Protein AF-A0A382T002-F1 (afdb_monomer_lite)

Organism: NCBI:txid408172

Structure (mmCIF, N/CA/C/O backbone):
data_AF-A0A382T002-F1
#
_entry.id   AF-A0A382T002-F1
#
loop_
_atom_site.group_PDB
_atom_site.id
_atom_site.type_symbol
_atom_site.label_atom_id
_atom_site.label_alt_id
_atom_site.label_comp_id
_atom_site.label_asym_id
_atom_site.label_entity_id
_atom_site.label_seq_id
_atom_site.pdbx_PDB_ins_code
_atom_site.Cartn_x
_atom_site.Cartn_y
_atom_site.Cartn_z
_atom_site.occupancy
_atom_site.B_iso_or_equiv
_atom_site.auth_seq_id
_atom_site.auth_comp_id
_atom_site.auth_asym_id
_atom_site.auth_atom_id
_atom_site.pdbx_PDB_model_num
ATOM 1 N N . ASP A 1 1 ? -5.737 -25.988 14.236 1.00 45.97 1 ASP A N 1
ATOM 2 C CA . ASP A 1 1 ? -5.878 -24.678 13.597 1.00 45.97 1 ASP A CA 1
ATOM 3 C C . ASP A 1 1 ? -6.831 -23.885 14.474 1.00 45.97 1 ASP A C 1
ATOM 5 O O . ASP A 1 1 ? -7.898 -24.426 14.746 1.00 45.97 1 ASP A O 1
ATOM 9 N N . PRO A 1 2 ? -6.420 -22.753 15.067 1.00 51.62 2 PRO A N 1
ATOM 10 C CA . PRO A 1 2 ? -7.298 -21.961 15.930 1.00 51.62 2 PRO A CA 1
ATOM 11 C C . PRO A 1 2 ? -8.392 -21.210 15.154 1.00 51.62 2 PRO A C 1
ATOM 13 O O . PRO A 1 2 ? -9.259 -20.595 15.768 1.00 51.62 2 PRO A O 1
ATOM 16 N N . TYR A 1 3 ? -8.363 -21.255 13.820 1.00 57.69 3 TYR A N 1
ATOM 17 C CA . TYR A 1 3 ? -9.357 -20.611 12.971 1.00 57.69 3 TYR A CA 1
ATOM 18 C C . TYR A 1 3 ? -10.465 -21.585 12.551 1.00 57.69 3 TYR A C 1
ATOM 20 O O . TYR A 1 3 ? -10.202 -22.782 12.380 1.00 57.69 3 TYR A O 1
ATOM 28 N N . PRO A 1 4 ? -11.711 -21.099 12.376 1.00 61.38 4 PRO A N 1
ATOM 29 C CA . PRO A 1 4 ? -12.766 -21.879 11.744 1.00 61.38 4 PRO A CA 1
ATOM 30 C C . PRO A 1 4 ? -12.312 -22.427 10.388 1.00 61.38 4 PRO A C 1
ATOM 32 O O . PRO A 1 4 ? -11.530 -21.799 9.675 1.00 61.38 4 PRO A O 1
ATOM 35 N N . GLU A 1 5 ? -12.827 -23.594 10.008 1.00 54.00 5 GLU A N 1
ATOM 36 C CA . GLU A 1 5 ? -12.528 -24.197 8.711 1.00 54.00 5 GLU A CA 1
ATOM 37 C C . GLU A 1 5 ? -12.870 -23.221 7.568 1.00 54.00 5 GLU A C 1
ATOM 39 O O . GLU A 1 5 ? -14.014 -22.791 7.425 1.00 54.00 5 GLU A O 1
ATOM 44 N N . GLY A 1 6 ? -11.862 -22.856 6.768 1.00 61.78 6 GLY A N 1
ATOM 45 C CA . GLY A 1 6 ? -11.992 -21.903 5.659 1.00 61.78 6 GLY A CA 1
ATOM 46 C C . GLY A 1 6 ? -11.630 -20.450 5.990 1.00 61.78 6 GLY A C 1
ATOM 47 O O . GLY A 1 6 ? -11.568 -19.640 5.067 1.00 61.78 6 GLY A O 1
ATOM 48 N N . ASP A 1 7 ? -11.351 -20.121 7.253 1.00 64.94 7 ASP A N 1
ATOM 49 C CA . ASP A 1 7 ? -10.850 -18.804 7.653 1.00 64.94 7 ASP A CA 1
ATOM 50 C C . ASP A 1 7 ? -9.313 -18.768 7.541 1.00 64.94 7 ASP A C 1
ATOM 52 O O . ASP A 1 7 ? -8.626 -19.764 7.779 1.00 64.94 7 ASP A O 1
ATOM 56 N N . MET A 1 8 ? -8.765 -17.636 7.099 1.00 76.19 8 MET A N 1
ATOM 57 C CA . MET A 1 8 ? -7.334 -17.490 6.806 1.00 76.19 8 MET A CA 1
ATOM 58 C C . MET A 1 8 ? -6.662 -16.538 7.788 1.00 76.19 8 MET A C 1
ATOM 60 O O . MET A 1 8 ? -7.255 -15.552 8.209 1.00 76.19 8 MET A O 1
ATOM 64 N N . PHE A 1 9 ? -5.391 -16.786 8.102 1.00 80.62 9 PHE A N 1
ATOM 65 C CA . PHE A 1 9 ? -4.594 -15.844 8.879 1.00 80.62 9 PHE A CA 1
ATOM 66 C C . PHE A 1 9 ? -3.811 -14.922 7.945 1.00 80.62 9 PHE A C 1
ATOM 68 O O . PHE A 1 9 ? -2.760 -15.302 7.424 1.00 80.62 9 PHE A O 1
ATOM 75 N N . GLY A 1 10 ? -4.334 -13.722 7.696 1.00 86.25 10 GLY A N 1
ATOM 76 C CA . GLY A 1 10 ? -3.577 -12.689 6.994 1.00 86.25 10 GLY A CA 1
ATOM 77 C C . GLY A 1 10 ? -2.624 -11.938 7.921 1.00 86.25 10 GLY A C 1
ATOM 78 O O . GLY A 1 10 ? -2.616 -12.141 9.139 1.00 86.25 10 GLY A O 1
ATOM 79 N N . ALA A 1 11 ? -1.804 -11.072 7.326 1.00 93.12 11 ALA A N 1
ATOM 80 C CA . ALA A 1 11 ? -0.875 -10.231 8.065 1.00 93.12 11 ALA A CA 1
ATOM 81 C C . ALA A 1 11 ? -1.621 -9.311 9.043 1.00 93.12 11 ALA A C 1
ATOM 83 O O . ALA A 1 11 ? -2.783 -8.962 8.832 1.00 93.12 11 ALA A O 1
ATOM 84 N N . ALA A 1 12 ? -0.964 -8.923 10.132 1.00 95.38 12 ALA A N 1
ATOM 85 C CA . ALA A 1 12 ? -1.607 -8.156 11.186 1.00 95.38 12 ALA A CA 1
ATOM 86 C C . ALA A 1 12 ? -0.672 -7.099 11.774 1.00 95.38 12 ALA A C 1
ATOM 88 O O . ALA A 1 12 ? 0.538 -7.307 11.861 1.00 95.38 12 ALA A O 1
ATOM 89 N N . SER A 1 13 ? -1.257 -5.985 12.214 1.00 96.81 13 SER A N 1
ATOM 90 C CA . SER A 1 13 ? -0.610 -5.031 13.117 1.00 96.81 13 SER A CA 1
ATOM 91 C C . SER A 1 13 ? -1.213 -5.195 14.506 1.00 96.81 13 SER A C 1
ATOM 93 O O . SER A 1 13 ? -2.435 -5.247 14.641 1.00 96.81 13 SER A O 1
ATOM 95 N N . ILE A 1 14 ? -0.366 -5.281 15.530 1.00 97.12 14 ILE A N 1
ATOM 96 C CA . ILE A 1 14 ? -0.775 -5.362 16.935 1.00 97.12 14 ILE A CA 1
ATOM 97 C C . ILE A 1 14 ? -0.199 -4.150 17.645 1.00 97.12 14 ILE A C 1
ATOM 99 O O . ILE A 1 14 ? 1.017 -3.968 17.665 1.00 97.12 14 ILE A O 1
ATOM 103 N N . GLN A 1 15 ? -1.064 -3.330 18.232 1.00 97.56 15 GLN A N 1
ATOM 104 C CA . GLN A 1 15 ? -0.666 -2.077 18.863 1.00 97.56 15 GLN A CA 1
ATOM 105 C C . GLN A 1 15 ? -1.369 -1.883 20.194 1.00 97.56 15 GLN A C 1
ATOM 107 O O . GLN A 1 15 ? -2.501 -2.322 20.384 1.00 97.56 15 GLN A O 1
ATOM 112 N N . TRP A 1 16 ? -0.702 -1.198 21.118 1.00 97.38 16 TRP A N 1
ATOM 113 C CA . TRP A 1 16 ? -1.335 -0.767 22.356 1.00 97.38 16 TRP A CA 1
ATOM 114 C C . TRP A 1 16 ? -2.268 0.416 22.083 1.00 97.38 16 TRP A C 1
ATOM 116 O O . TRP A 1 16 ? -1.815 1.469 21.635 1.00 97.38 16 TRP A O 1
ATOM 126 N N . ASN A 1 17 ? -3.555 0.260 22.384 1.00 96.88 17 ASN A N 1
ATOM 127 C CA . ASN A 1 17 ? -4.525 1.346 22.371 1.00 96.88 17 ASN A CA 1
ATOM 128 C C . ASN A 1 17 ? -4.612 1.953 23.778 1.00 96.88 17 ASN A C 1
ATOM 130 O O . ASN A 1 17 ? -4.945 1.266 24.746 1.00 96.88 17 ASN A O 1
ATOM 134 N N . LYS A 1 18 ? -4.283 3.244 23.889 1.00 93.94 18 LYS A N 1
ATOM 135 C CA . LYS A 1 18 ? -4.208 3.945 25.180 1.00 93.94 18 LYS A CA 1
ATOM 136 C C . LYS A 1 18 ? -5.577 4.152 25.824 1.00 93.94 18 LYS A C 1
ATOM 138 O O . LYS A 1 18 ? -5.656 4.080 27.043 1.00 93.94 18 LYS A O 1
ATOM 143 N N . ASP A 1 19 ? -6.619 4.380 25.030 1.00 91.88 19 ASP A N 1
ATOM 144 C CA . ASP A 1 19 ? -7.959 4.693 25.538 1.00 91.88 19 ASP A CA 1
ATOM 145 C C . ASP A 1 19 ? -8.674 3.442 26.060 1.00 91.88 19 ASP A C 1
ATOM 147 O O . ASP A 1 19 ? -9.410 3.507 27.042 1.00 91.88 19 ASP A O 1
ATOM 151 N N . LEU A 1 20 ? -8.429 2.292 25.426 1.00 91.62 20 LEU A N 1
ATOM 152 C CA . LEU A 1 20 ? -8.974 1.002 25.852 1.00 91.62 20 LEU A CA 1
ATOM 153 C C . LEU A 1 20 ? -8.096 0.281 26.883 1.00 91.62 20 LEU A C 1
ATOM 155 O O . LEU A 1 20 ? -8.569 -0.660 27.512 1.00 91.62 20 LEU A O 1
ATOM 159 N N . GLU A 1 21 ? -6.833 0.692 27.039 1.00 95.50 21 GLU A N 1
ATOM 160 C CA . GLU A 1 21 ? -5.808 -0.011 27.825 1.00 95.50 21 GLU A CA 1
ATOM 161 C C . GLU A 1 21 ? -5.657 -1.488 27.415 1.00 95.50 21 GLU A C 1
ATOM 163 O O . GLU A 1 21 ? -5.586 -2.400 28.245 1.00 95.50 21 GLU A O 1
ATOM 168 N N . LYS A 1 22 ? -5.632 -1.732 26.100 1.00 95.44 22 LYS A N 1
ATOM 169 C CA . LYS A 1 22 ? -5.569 -3.076 25.508 1.00 95.44 22 LYS A CA 1
ATOM 170 C C . LYS A 1 22 ? -4.663 -3.118 24.292 1.00 95.44 22 LYS A C 1
ATOM 172 O O . LYS A 1 22 ? -4.493 -2.127 23.584 1.00 95.44 22 LYS A O 1
ATOM 177 N N . TYR A 1 23 ? -4.140 -4.307 24.002 1.00 97.69 23 TYR A N 1
ATOM 178 C CA . TYR A 1 23 ? -3.595 -4.594 22.681 1.00 97.69 23 TYR A CA 1
ATOM 179 C C . TYR A 1 23 ? -4.739 -4.816 21.696 1.00 97.69 23 TYR A C 1
ATOM 181 O O . TYR A 1 23 ? -5.596 -5.674 21.909 1.00 97.69 23 TYR A O 1
ATOM 189 N N . ILE A 1 24 ? -4.727 -4.044 20.616 1.00 98.19 24 ILE A N 1
ATOM 190 C CA . ILE A 1 24 ? -5.657 -4.160 19.502 1.00 98.19 24 ILE A CA 1
ATOM 191 C C . ILE A 1 24 ? -4.892 -4.706 18.304 1.00 98.19 24 ILE A C 1
ATOM 193 O O . ILE A 1 24 ? -3.887 -4.131 17.877 1.00 98.19 24 ILE A O 1
ATOM 197 N N . MET A 1 25 ? -5.376 -5.822 17.769 1.00 97.88 25 MET A N 1
ATOM 198 C CA . MET A 1 25 ? -4.895 -6.395 16.523 1.00 97.88 25 MET A CA 1
ATOM 199 C C . MET A 1 25 ? -5.825 -5.991 15.388 1.00 97.88 25 MET A C 1
ATOM 201 O O . MET A 1 25 ? -7.024 -6.253 15.453 1.00 97.88 25 MET A O 1
ATOM 205 N N . VAL A 1 26 ? -5.270 -5.429 14.320 1.00 98.19 26 VAL A N 1
ATOM 206 C CA . VAL A 1 26 ? -5.958 -5.351 13.032 1.00 98.19 26 VAL A CA 1
ATOM 207 C C . VAL A 1 26 ? -5.348 -6.385 12.109 1.00 98.19 26 VAL A C 1
ATOM 209 O O . VAL A 1 26 ? -4.163 -6.312 11.784 1.00 98.19 26 VAL A O 1
ATOM 212 N N . GLN A 1 27 ? -6.168 -7.336 11.683 1.00 96.75 27 GLN A N 1
ATOM 213 C CA . GLN A 1 27 ? -5.777 -8.406 10.786 1.00 96.75 27 GLN A CA 1
ATOM 214 C C . GLN A 1 27 ? -6.334 -8.172 9.386 1.00 96.75 27 GLN A C 1
ATOM 216 O O . GLN A 1 27 ? -7.541 -8.015 9.211 1.00 96.75 27 GLN A O 1
ATOM 221 N N . ALA A 1 28 ? -5.453 -8.203 8.394 1.00 97.00 28 ALA A N 1
ATOM 222 C CA . ALA A 1 28 ? -5.795 -8.126 6.986 1.00 97.00 28 ALA A CA 1
ATOM 223 C C . ALA A 1 28 ? -6.386 -9.439 6.463 1.00 97.00 28 ALA A C 1
ATOM 225 O O . ALA A 1 28 ? -5.977 -10.529 6.852 1.00 97.00 28 ALA A O 1
ATOM 226 N N . PHE A 1 29 ? -7.305 -9.318 5.513 1.00 95.44 29 PHE A N 1
ATOM 227 C CA . PHE A 1 29 ? -7.853 -10.409 4.723 1.00 95.44 29 PHE A CA 1
ATOM 228 C C . PHE A 1 29 ? -7.817 -10.002 3.249 1.00 95.44 29 PHE A C 1
ATOM 230 O O . PHE A 1 29 ? -8.620 -9.182 2.794 1.00 95.44 29 PHE A O 1
ATOM 237 N N . GLU A 1 30 ? -6.856 -10.565 2.516 1.00 92.38 30 GLU A N 1
ATOM 238 C CA . GLU A 1 30 ? -6.650 -10.334 1.083 1.00 92.38 30 GLU A CA 1
ATOM 239 C C . GLU A 1 30 ? -7.281 -11.464 0.258 1.00 92.38 30 GLU A C 1
ATOM 241 O O . GLU A 1 30 ? -7.424 -12.604 0.709 1.00 92.38 30 GLU A O 1
ATOM 246 N N . ILE A 1 31 ? -7.577 -11.190 -1.009 1.00 91.88 31 ILE A N 1
ATOM 247 C CA . ILE A 1 31 ? -7.749 -12.244 -2.003 1.00 91.88 31 ILE A CA 1
ATOM 248 C C . ILE A 1 31 ? -6.549 -13.203 -2.062 1.00 91.88 31 ILE A C 1
ATOM 250 O O . ILE A 1 31 ? -5.383 -12.822 -1.943 1.00 91.88 31 ILE A O 1
ATOM 254 N N . ARG A 1 32 ? -6.830 -14.478 -2.347 1.00 85.44 32 ARG A N 1
ATOM 255 C CA . ARG A 1 32 ? -5.787 -15.490 -2.514 1.00 85.44 32 ARG A CA 1
ATOM 256 C C . ARG A 1 32 ? -5.048 -15.308 -3.841 1.00 85.44 32 ARG A C 1
ATOM 258 O O . ARG A 1 32 ? -5.568 -15.660 -4.896 1.00 85.44 32 ARG A O 1
ATOM 265 N N . ARG A 1 33 ? -3.803 -14.841 -3.768 1.00 71.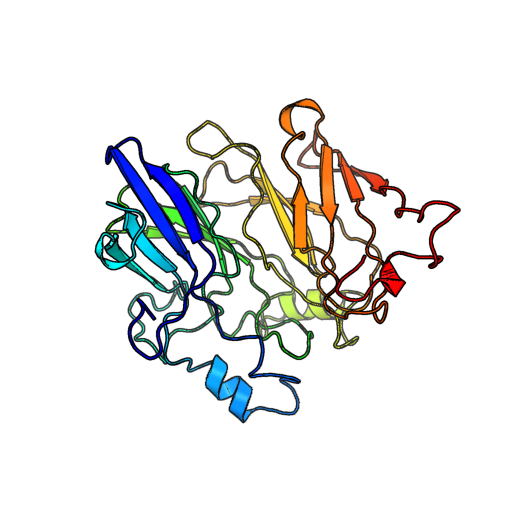75 33 ARG A N 1
ATOM 266 C CA . ARG A 1 33 ? -2.883 -14.767 -4.918 1.00 71.75 33 ARG A CA 1
ATOM 267 C C . ARG A 1 33 ? -2.114 -16.069 -5.138 1.00 71.75 33 ARG A C 1
ATOM 269 O O . ARG A 1 33 ? -2.081 -16.609 -6.240 1.00 71.75 33 ARG A O 1
ATOM 276 N N . PHE A 1 34 ? -1.521 -16.608 -4.073 1.00 77.12 34 PHE A N 1
ATOM 277 C CA . PHE A 1 34 ? -0.588 -17.732 -4.165 1.00 77.12 34 PHE A CA 1
ATOM 278 C C . PHE A 1 34 ? -1.274 -19.103 -4.130 1.00 77.12 34 PHE A C 1
ATOM 280 O O . PHE A 1 34 ? -2.240 -19.345 -3.397 1.00 77.12 34 PHE A O 1
ATOM 287 N N . GLY A 1 35 ? -0.746 -20.026 -4.938 1.00 81.94 35 GLY A N 1
ATOM 288 C CA . GLY A 1 35 ? -1.186 -21.422 -5.000 1.00 81.94 35 GLY A CA 1
ATOM 289 C C . GLY A 1 35 ? -2.570 -21.645 -5.617 1.00 81.94 35 GLY A C 1
ATOM 290 O O . GLY A 1 35 ? -3.018 -22.786 -5.671 1.00 81.94 35 GLY A O 1
ATOM 291 N N . LEU A 1 36 ? -3.247 -20.584 -6.068 1.00 89.00 36 LEU A N 1
ATOM 292 C CA . LEU A 1 36 ? -4.499 -20.676 -6.816 1.00 89.00 36 LEU A CA 1
ATOM 293 C C . LEU A 1 36 ? -4.253 -20.316 -8.281 1.00 89.00 36 LEU A C 1
ATOM 295 O O . LEU A 1 36 ? -4.341 -21.188 -9.144 1.00 89.00 36 LEU A O 1
ATOM 299 N N . LEU A 1 37 ? -3.904 -19.058 -8.544 1.00 91.25 37 LEU A N 1
ATOM 300 C CA . LEU A 1 37 ? -3.791 -18.486 -9.880 1.00 91.25 37 LEU A CA 1
ATOM 301 C C . LEU A 1 37 ? -2.331 -18.434 -10.355 1.00 91.25 37 LEU A C 1
ATOM 303 O O . LEU A 1 37 ? -1.458 -17.970 -9.624 1.00 91.25 37 LEU A O 1
ATOM 307 N N . SER A 1 38 ? -2.079 -18.876 -11.586 1.00 91.50 38 SER A N 1
ATOM 308 C CA . SER A 1 38 ? -0.777 -18.766 -12.252 1.00 91.50 38 SER A CA 1
ATOM 309 C C . SER A 1 38 ? -0.815 -17.731 -13.375 1.00 91.50 38 SER A C 1
ATOM 311 O O . SER A 1 38 ? 0.095 -16.914 -13.477 1.00 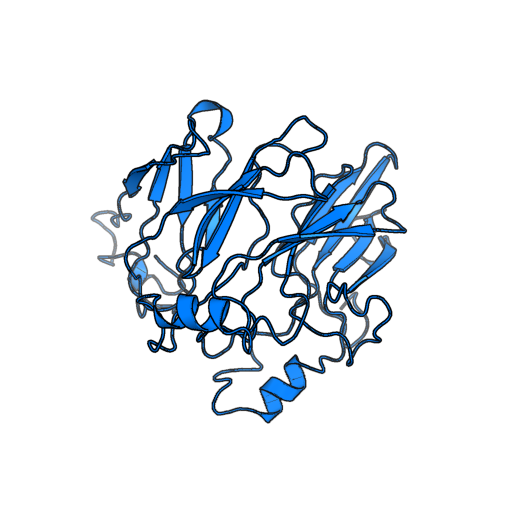91.50 38 SER A O 1
ATOM 313 N N . ASP A 1 39 ? -1.876 -17.724 -14.186 1.00 93.62 39 ASP A N 1
ATOM 314 C CA . ASP A 1 39 ? -2.074 -16.753 -15.263 1.00 93.62 39 ASP A CA 1
ATOM 315 C C . ASP A 1 39 ? -3.563 -16.413 -15.452 1.00 93.62 39 ASP A C 1
ATOM 317 O O . ASP A 1 39 ? -4.334 -17.170 -16.048 1.00 93.62 39 ASP A O 1
ATOM 321 N N . LYS A 1 40 ? -3.963 -15.208 -15.024 1.00 94.31 40 LYS A N 1
ATOM 322 C CA . LYS A 1 40 ? -5.333 -14.672 -15.151 1.00 94.31 40 LYS A CA 1
ATOM 323 C C . LYS A 1 40 ? -5.889 -14.641 -16.567 1.00 94.31 40 LYS A C 1
ATOM 325 O O . LYS A 1 40 ? -7.101 -14.557 -16.738 1.00 94.31 40 LYS A O 1
ATOM 330 N N . ARG A 1 41 ? -5.029 -14.690 -17.583 1.00 94.50 41 ARG A N 1
ATOM 331 C CA . ARG A 1 41 ? -5.425 -14.640 -18.996 1.00 94.50 41 ARG A CA 1
ATOM 332 C C . ARG A 1 41 ? -5.796 -16.020 -19.531 1.00 94.50 41 ARG A C 1
ATOM 334 O O . ARG A 1 41 ? -6.493 -16.098 -20.534 1.00 94.50 41 ARG A O 1
ATOM 341 N N . GLN A 1 42 ? -5.321 -17.084 -18.884 1.00 96.81 42 GLN A N 1
ATOM 342 C CA . GLN A 1 42 ? -5.560 -18.475 -19.283 1.00 96.81 42 GLN A CA 1
ATOM 343 C C . GLN A 1 42 ? -6.497 -19.212 -18.319 1.00 96.81 42 GLN A C 1
ATOM 345 O O . GLN A 1 42 ? -6.988 -20.289 -18.644 1.00 96.81 42 GLN A O 1
ATOM 350 N N . GLU A 1 43 ? -6.763 -18.643 -17.141 1.00 96.81 43 GLU A N 1
ATOM 351 C CA . GLU A 1 43 ? -7.468 -19.327 -16.053 1.00 96.81 43 GLU A CA 1
ATOM 352 C C . GLU A 1 43 ? -8.706 -18.541 -15.563 1.00 96.81 43 GLU A C 1
ATOM 354 O O . GLU A 1 43 ? -8.777 -18.173 -14.385 1.00 96.81 43 GLU A O 1
ATOM 359 N N . PRO A 1 44 ? -9.706 -18.267 -16.430 1.00 96.50 44 PRO A N 1
ATOM 360 C CA . PRO A 1 44 ? -10.867 -17.439 -16.083 1.00 96.50 44 PRO A CA 1
ATOM 361 C C . PRO A 1 44 ? -11.694 -18.007 -14.921 1.00 96.50 44 PRO A C 1
ATOM 363 O O . PRO A 1 44 ? -12.197 -17.239 -14.103 1.00 96.50 44 PRO A O 1
ATOM 366 N N . ASP A 1 45 ? -11.774 -19.333 -14.784 1.00 97.00 45 ASP A N 1
ATOM 367 C CA . ASP A 1 45 ? -12.469 -19.973 -13.662 1.00 97.00 45 ASP A CA 1
ATOM 368 C C . ASP A 1 45 ? -11.805 -19.620 -12.324 1.00 97.00 45 ASP A C 1
ATOM 370 O O . ASP A 1 45 ? -12.480 -19.284 -11.351 1.00 97.00 45 ASP A O 1
ATOM 374 N N . LYS A 1 46 ? -10.467 -19.597 -12.284 1.00 95.75 46 LYS A N 1
ATOM 375 C CA . LYS A 1 46 ? -9.700 -19.225 -11.087 1.00 95.75 46 LYS A CA 1
ATOM 376 C C . LYS A 1 46 ? -9.800 -17.734 -10.780 1.00 95.75 46 LYS A C 1
ATOM 378 O O . LYS A 1 46 ? -9.878 -17.355 -9.613 1.00 95.75 46 LYS A O 1
ATOM 383 N N . VAL A 1 47 ? -9.859 -16.889 -11.811 1.00 96.12 47 VAL A N 1
ATOM 384 C CA . VAL A 1 47 ? -10.197 -15.465 -11.653 1.00 96.12 47 VAL A CA 1
ATOM 385 C C . VAL A 1 47 ? -11.586 -15.322 -11.024 1.00 96.12 47 VAL A C 1
ATOM 387 O O . VAL A 1 47 ? -11.758 -14.539 -10.091 1.00 96.12 47 VAL A O 1
ATOM 390 N N . GLY A 1 48 ? -12.562 -16.113 -11.478 1.00 95.75 48 GLY A N 1
ATOM 391 C CA . GLY A 1 48 ? -13.900 -16.185 -10.894 1.00 95.75 48 GLY A CA 1
ATOM 392 C C . GLY A 1 48 ? -13.887 -16.604 -9.423 1.00 95.75 48 GLY A C 1
ATOM 393 O O . GLY A 1 48 ? -14.559 -15.971 -8.611 1.00 95.75 48 GLY A O 1
ATOM 394 N N . MET A 1 49 ? -13.080 -17.604 -9.055 1.00 94.56 49 MET A N 1
ATOM 395 C CA . MET A 1 49 ? -12.909 -18.029 -7.658 1.00 94.56 49 MET A CA 1
ATOM 396 C C . MET A 1 49 ? -12.332 -16.916 -6.777 1.00 94.56 49 MET A C 1
ATOM 398 O O . MET A 1 49 ? -12.793 -16.723 -5.659 1.00 94.56 49 MET A O 1
ATOM 402 N N . ILE A 1 50 ? -11.355 -16.153 -7.276 1.00 94.75 50 ILE A N 1
ATOM 403 C CA . ILE A 1 50 ? -10.780 -15.017 -6.540 1.00 94.75 50 ILE A CA 1
ATOM 404 C C . ILE A 1 50 ? -11.802 -13.883 -6.385 1.00 94.75 50 ILE A C 1
ATOM 406 O O . ILE A 1 50 ? -11.940 -13.288 -5.313 1.00 94.75 50 ILE A O 1
ATOM 410 N N . ARG A 1 51 ? -12.535 -13.571 -7.456 1.00 95.50 51 ARG A N 1
ATOM 411 C CA . ARG A 1 51 ? -13.560 -12.522 -7.438 1.00 95.50 51 ARG A CA 1
ATOM 412 C C . ARG A 1 51 ? -14.730 -12.870 -6.526 1.00 95.50 51 ARG A C 1
ATOM 414 O O . ARG A 1 51 ? -15.248 -11.963 -5.893 1.00 95.50 51 ARG A O 1
ATOM 421 N N . ASN A 1 52 ? -15.072 -14.144 -6.373 1.00 95.06 52 ASN A N 1
ATOM 422 C CA . ASN A 1 52 ? -16.151 -14.608 -5.495 1.00 95.06 52 ASN A CA 1
ATOM 423 C C . ASN A 1 52 ? -15.603 -15.385 -4.287 1.00 95.06 52 ASN A C 1
ATOM 425 O O . ASN A 1 52 ? -16.163 -16.411 -3.902 1.00 95.06 52 ASN A O 1
ATOM 429 N N . ALA A 1 53 ? -14.471 -14.935 -3.735 1.00 92.19 53 ALA A N 1
ATOM 430 C CA . ALA A 1 53 ? -13.818 -15.600 -2.615 1.00 92.19 53 ALA A CA 1
ATOM 431 C C . ALA A 1 53 ? -14.792 -15.813 -1.445 1.00 92.19 53 ALA A C 1
ATOM 433 O O . ALA A 1 53 ? -15.558 -14.920 -1.084 1.00 92.19 53 ALA A O 1
ATOM 434 N N . ASN A 1 54 ? -14.749 -17.004 -0.852 1.00 91.94 54 ASN A N 1
ATOM 435 C CA . ASN A 1 54 ? -15.631 -17.428 0.235 1.00 91.94 54 ASN A CA 1
ATOM 436 C C . ASN A 1 54 ? -15.126 -16.998 1.624 1.00 91.94 54 ASN A C 1
ATOM 438 O O . ASN A 1 54 ? -15.493 -17.606 2.626 1.00 91.94 54 ASN A O 1
ATOM 442 N N . HIS A 1 55 ? -14.299 -15.957 1.676 1.00 92.44 55 HIS A N 1
ATOM 443 C CA . HIS A 1 55 ? -13.785 -15.334 2.890 1.00 92.44 55 HIS A CA 1
ATOM 444 C C . HIS A 1 55 ? -13.858 -13.807 2.770 1.00 92.44 55 HIS A C 1
ATOM 446 O O . HIS A 1 55 ? -14.117 -13.264 1.692 1.00 92.44 55 HIS A O 1
ATOM 452 N N . LEU A 1 56 ? -13.647 -13.117 3.890 1.00 95.25 56 LEU A N 1
ATOM 453 C CA . LEU A 1 56 ? -13.646 -11.657 3.957 1.00 95.25 56 LEU A CA 1
ATOM 454 C C . LEU A 1 56 ? -12.612 -11.044 3.000 1.00 95.25 56 LEU A C 1
ATOM 456 O O . LEU A 1 56 ? -11.469 -11.480 2.942 1.00 95.25 56 LEU A O 1
ATOM 460 N N . LYS A 1 57 ? -12.978 -9.964 2.316 1.00 96.56 57 LYS A N 1
ATOM 461 C CA . LYS A 1 57 ? -12.052 -9.059 1.628 1.00 96.56 57 LYS A CA 1
ATOM 462 C C . LYS A 1 57 ? -12.013 -7.739 2.378 1.00 96.56 57 LYS A C 1
ATOM 464 O O . LYS A 1 57 ? -12.806 -6.835 2.112 1.00 96.56 57 LYS A O 1
ATOM 469 N N . GLY A 1 58 ? -11.101 -7.632 3.334 1.00 97.38 58 GLY A N 1
ATOM 470 C CA . GLY A 1 58 ? -11.003 -6.461 4.193 1.00 97.38 58 GLY A CA 1
ATOM 471 C C . GLY A 1 58 ? -10.160 -6.720 5.427 1.00 97.38 58 GLY A C 1
ATOM 472 O O . GLY A 1 58 ? -9.024 -7.164 5.289 1.00 97.38 58 GLY A O 1
ATOM 473 N N . PHE A 1 59 ? -10.682 -6.420 6.613 1.00 98.06 59 PHE A N 1
ATOM 474 C CA . PHE A 1 59 ? -9.969 -6.634 7.868 1.00 98.06 59 PHE A CA 1
ATOM 475 C C . PHE A 1 59 ? -10.901 -6.985 9.029 1.00 98.06 59 PHE A C 1
ATOM 477 O O . PHE A 1 59 ? -12.078 -6.613 9.053 1.00 98.06 59 PHE A O 1
ATOM 484 N N . LYS A 1 60 ? -10.336 -7.675 10.020 1.00 97.62 60 LYS A N 1
ATOM 485 C CA . LYS A 1 60 ? -10.954 -7.907 11.328 1.00 97.62 60 LYS A CA 1
ATOM 486 C C . LYS A 1 60 ? -10.160 -7.173 12.404 1.00 97.62 60 LYS A C 1
ATOM 488 O O . LYS A 1 60 ? -8.938 -7.057 12.308 1.00 97.62 60 LYS A O 1
ATOM 493 N N . VAL A 1 61 ? -10.856 -6.684 13.422 1.00 98.31 61 VAL A N 1
ATOM 494 C CA . VAL A 1 61 ? -10.269 -6.005 14.581 1.00 98.31 61 VAL A CA 1
ATOM 495 C C . VAL A 1 61 ? -10.510 -6.859 15.812 1.00 98.31 61 VAL A C 1
ATOM 497 O O . VAL A 1 61 ? -11.646 -7.254 16.069 1.00 98.31 61 VAL A O 1
ATOM 500 N N . TYR A 1 62 ? -9.459 -7.123 16.577 1.00 97.56 62 TYR A N 1
ATOM 501 C CA . TYR A 1 62 ? -9.519 -7.938 17.781 1.00 97.56 62 TYR A CA 1
ATOM 502 C C . TYR A 1 62 ? -8.942 -7.197 18.979 1.00 97.56 62 TYR A C 1
ATOM 504 O O . TYR A 1 62 ? -7.883 -6.580 18.886 1.00 97.56 62 TYR A O 1
ATOM 512 N N . GLU A 1 63 ? -9.593 -7.337 20.126 1.00 97.12 63 GLU A N 1
ATOM 513 C CA . GLU A 1 63 ? -8.972 -7.117 21.427 1.00 97.12 63 GLU A CA 1
ATOM 514 C C . GLU A 1 63 ? -8.189 -8.376 21.811 1.00 97.12 63 GLU A C 1
ATOM 516 O O . GLU A 1 63 ? -8.750 -9.474 21.852 1.00 97.12 63 GLU A O 1
ATOM 521 N N . MET A 1 64 ? -6.899 -8.235 22.109 1.00 95.44 64 MET A N 1
ATOM 522 C CA . MET A 1 64 ? -6.052 -9.350 22.531 1.00 95.44 64 MET A CA 1
ATOM 523 C C . MET A 1 64 ? -5.925 -9.380 24.057 1.00 95.44 64 MET A C 1
ATOM 525 O O . MET A 1 64 ? -5.165 -8.600 24.633 1.00 95.44 64 MET A O 1
ATOM 529 N N . ASN A 1 65 ? -6.624 -10.308 24.721 1.00 93.81 65 ASN A N 1
ATOM 530 C CA . ASN A 1 65 ? -6.492 -10.521 26.172 1.00 93.81 65 ASN A CA 1
ATOM 531 C C . ASN A 1 65 ? -5.412 -11.543 26.554 1.00 93.81 65 ASN A C 1
ATOM 533 O O . ASN A 1 65 ? -5.163 -11.770 27.738 1.00 93.81 65 ASN A O 1
ATOM 537 N N . GLY A 1 66 ? -4.748 -12.135 25.566 1.00 91.50 66 GLY A N 1
ATOM 538 C CA . GLY A 1 66 ? -3.718 -13.142 25.760 1.00 91.50 66 GLY A CA 1
ATOM 539 C C . GLY A 1 66 ? -3.023 -13.509 24.449 1.00 91.50 66 GLY A C 1
ATOM 540 O O . GLY A 1 66 ? -3.386 -13.009 23.379 1.00 91.50 66 GLY A O 1
ATOM 541 N N . PRO A 1 67 ? -1.982 -14.352 24.513 1.00 88.56 67 PRO A N 1
ATOM 542 C CA . PRO A 1 67 ? -1.200 -14.730 23.342 1.00 88.56 67 PRO A CA 1
ATOM 543 C C . PRO A 1 67 ? -1.908 -15.763 22.455 1.00 88.56 67 PRO A C 1
ATOM 545 O O . PRO A 1 67 ? -1.453 -15.994 21.335 1.00 88.56 67 PRO A O 1
ATOM 548 N N . LEU A 1 68 ? -2.976 -16.408 22.942 1.00 89.75 68 LEU A N 1
ATOM 549 C CA . LEU A 1 68 ? -3.680 -17.459 22.216 1.00 89.75 68 LEU A CA 1
ATOM 550 C C . LEU A 1 68 ? -4.958 -16.915 21.567 1.00 89.75 68 LEU A C 1
ATOM 552 O O . LEU A 1 68 ? -5.635 -16.098 22.183 1.00 89.75 68 LEU A O 1
ATOM 556 N N . PRO A 1 69 ? -5.336 -17.404 20.372 1.00 87.56 69 PRO A N 1
ATOM 557 C CA . PRO A 1 69 ? -6.564 -16.980 19.698 1.00 87.56 69 PRO A CA 1
ATOM 558 C C . PRO A 1 69 ? -7.846 -17.116 20.523 1.00 87.56 69 PRO A C 1
ATOM 560 O O . PRO A 1 69 ? -8.737 -16.285 20.387 1.00 87.56 69 PRO A O 1
ATOM 563 N N . ASP A 1 70 ? -7.917 -18.108 21.414 1.00 90.56 70 ASP A N 1
ATOM 564 C CA . ASP A 1 70 ? -9.060 -18.306 22.317 1.00 90.56 70 ASP A CA 1
ATOM 565 C C . ASP A 1 70 ? -9.223 -17.161 23.339 1.00 90.56 70 ASP A C 1
ATOM 567 O O . ASP A 1 70 ? -10.299 -16.991 23.911 1.00 90.56 70 ASP A O 1
ATOM 571 N N . ASP A 1 71 ? -8.175 -16.358 23.555 1.00 93.69 71 ASP A N 1
ATOM 572 C CA . ASP A 1 71 ? -8.197 -15.177 24.421 1.00 93.69 71 ASP A CA 1
ATOM 573 C C . ASP A 1 71 ? -8.608 -13.899 23.663 1.00 93.69 71 ASP A C 1
ATOM 575 O O . ASP A 1 71 ? -8.675 -12.814 24.248 1.00 93.69 71 ASP A O 1
ATOM 579 N N . TRP A 1 72 ? -8.812 -13.965 22.345 1.00 94.75 72 TRP A N 1
ATOM 580 C CA . TRP A 1 72 ? -9.081 -12.783 21.529 1.00 94.75 72 TRP A CA 1
ATOM 581 C C . TRP A 1 72 ? -10.580 -12.544 21.390 1.00 94.75 72 TRP A C 1
ATOM 583 O O . TRP A 1 72 ? -11.365 -13.464 21.169 1.00 94.75 72 TRP A O 1
ATOM 593 N N . VAL A 1 73 ? -10.983 -11.278 21.465 1.00 96.12 73 VAL A N 1
ATOM 594 C CA . VAL A 1 73 ? -12.373 -10.866 21.257 1.00 96.12 73 VAL A CA 1
ATOM 595 C C . VAL A 1 73 ? -12.461 -10.139 19.926 1.00 96.12 73 VAL A C 1
ATOM 597 O O . VAL A 1 73 ? -11.825 -9.104 19.744 1.00 96.12 73 VAL A O 1
ATOM 600 N N . LEU A 1 74 ? -13.247 -10.673 18.989 1.00 96.56 74 LEU A N 1
ATOM 601 C CA . LEU A 1 74 ? -13.559 -9.981 17.740 1.00 96.56 74 LEU A CA 1
ATOM 602 C C . LEU A 1 74 ? -14.403 -8.738 18.052 1.00 96.56 74 LEU A C 1
ATOM 604 O O . LEU A 1 74 ? -15.507 -8.855 18.580 1.00 96.56 74 LEU A O 1
ATOM 608 N N . LEU A 1 75 ? -13.881 -7.564 17.708 1.00 97.75 75 LEU A N 1
ATOM 609 C CA . LEU A 1 75 ? -14.547 -6.276 17.893 1.00 97.75 75 LEU A CA 1
ATOM 610 C C . LEU A 1 75 ? -15.295 -5.841 16.633 1.00 97.75 75 LEU A C 1
ATOM 612 O O . LEU A 1 75 ? -16.428 -5.379 16.722 1.00 97.75 75 LEU A O 1
ATOM 616 N N . ALA A 1 76 ? -14.669 -5.993 15.462 1.00 97.94 76 ALA A N 1
ATOM 617 C CA . ALA A 1 76 ? -15.242 -5.557 14.194 1.00 97.94 76 ALA A CA 1
ATOM 618 C C . ALA A 1 76 ? -14.779 -6.413 13.013 1.00 97.94 76 ALA A C 1
ATOM 620 O O . ALA A 1 76 ? -13.658 -6.919 12.986 1.00 97.94 76 ALA A O 1
ATOM 621 N N . GLU A 1 77 ? -15.633 -6.488 11.997 1.00 97.12 77 GLU A N 1
ATOM 622 C CA . GLU A 1 77 ? -15.331 -7.017 10.669 1.00 97.12 77 GLU A CA 1
ATOM 623 C C . GLU A 1 77 ? -15.743 -5.968 9.628 1.00 97.12 77 GLU A C 1
ATOM 625 O O . GLU A 1 77 ? -16.856 -5.436 9.688 1.00 97.12 77 GLU A O 1
ATOM 630 N N . ARG A 1 78 ? -14.843 -5.617 8.705 1.00 98.06 78 ARG A N 1
ATOM 631 C CA . ARG A 1 78 ? -15.103 -4.619 7.657 1.00 98.06 78 ARG A CA 1
ATOM 632 C C . ARG A 1 78 ? -14.547 -5.087 6.323 1.00 98.06 78 ARG A C 1
ATOM 634 O O . ARG A 1 78 ? -13.418 -5.569 6.255 1.00 98.06 78 ARG A O 1
ATOM 641 N N . THR A 1 79 ? -15.324 -4.902 5.259 1.00 98.31 79 THR A N 1
ATOM 642 C CA . THR A 1 79 ? -14.823 -5.028 3.887 1.00 98.31 79 THR A CA 1
ATOM 643 C C . THR A 1 79 ? -14.161 -3.727 3.428 1.00 98.31 79 THR A C 1
ATOM 645 O O . THR A 1 79 ? -14.546 -2.644 3.863 1.00 98.31 79 THR A O 1
ATOM 648 N N . THR A 1 80 ? -13.166 -3.826 2.542 1.00 98.50 80 THR A N 1
ATOM 649 C CA . THR A 1 80 ? -12.599 -2.660 1.836 1.00 98.50 80 THR A CA 1
ATOM 650 C C . THR A 1 80 ? -13.419 -2.255 0.607 1.00 98.50 80 THR A C 1
ATOM 652 O O . THR A 1 80 ? -13.084 -1.269 -0.045 1.00 98.50 80 THR A O 1
ATOM 655 N N . ASP A 1 81 ? -14.476 -2.996 0.267 1.00 98.12 81 ASP A N 1
ATOM 656 C CA . ASP A 1 81 ? -15.491 -2.586 -0.709 1.00 98.12 81 ASP A CA 1
ATOM 657 C C . ASP A 1 81 ? -16.365 -1.480 -0.098 1.00 98.12 81 ASP A C 1
ATOM 659 O O . ASP A 1 81 ? -17.477 -1.714 0.373 1.00 98.12 81 ASP A O 1
ATOM 663 N N . TYR A 1 82 ? -15.818 -0.264 -0.023 1.00 97.19 82 TYR A N 1
ATOM 664 C CA . TYR A 1 82 ? -16.483 0.858 0.647 1.00 97.19 82 TYR A CA 1
ATOM 665 C C . TYR A 1 82 ? -17.761 1.308 -0.076 1.00 97.19 82 TYR A C 1
ATOM 667 O O . TYR A 1 82 ? -18.589 1.995 0.520 1.00 97.19 82 TYR A O 1
ATOM 675 N N . GLU A 1 83 ? -17.921 0.949 -1.353 1.00 97.25 83 GLU A N 1
ATOM 676 C CA . GLU A 1 83 ? -19.118 1.246 -2.145 1.00 97.25 83 GLU A CA 1
ATOM 677 C C . GLU A 1 83 ? -20.272 0.298 -1.788 1.00 97.25 83 GLU A C 1
ATOM 679 O O . GLU A 1 83 ? -21.440 0.680 -1.886 1.00 97.25 83 GLU A O 1
ATOM 684 N N . HIS A 1 84 ? -19.949 -0.904 -1.299 1.00 97.69 84 HIS A N 1
ATOM 685 C CA . HIS A 1 84 ? -20.906 -1.914 -0.851 1.00 97.69 84 HIS A CA 1
ATOM 686 C C . HIS A 1 84 ? -20.521 -2.446 0.544 1.00 97.69 84 HIS A C 1
ATOM 688 O O . HIS A 1 84 ? -20.219 -3.632 0.698 1.00 97.69 84 HIS A O 1
ATOM 694 N N . PRO A 1 85 ? -20.557 -1.604 1.596 1.00 96.81 85 PRO A N 1
ATOM 695 C CA . PRO A 1 85 ? -20.026 -1.954 2.918 1.00 96.81 85 PRO A CA 1
ATOM 696 C C . PRO A 1 85 ? -20.762 -3.124 3.593 1.00 96.81 85 PRO A C 1
ATOM 698 O O . PRO A 1 85 ? -20.193 -3.787 4.458 1.00 96.81 85 PRO A O 1
ATOM 701 N N . ASP A 1 86 ? -22.002 -3.396 3.174 1.00 96.81 86 ASP A N 1
ATOM 702 C CA . ASP A 1 86 ? -22.841 -4.493 3.669 1.00 96.81 86 ASP A CA 1
ATOM 703 C C . ASP A 1 86 ? -22.809 -5.736 2.757 1.00 96.81 86 ASP A C 1
ATOM 705 O O . ASP A 1 86 ? -23.594 -6.671 2.944 1.00 96.81 86 ASP A O 1
ATOM 709 N N . ALA A 1 87 ? -21.940 -5.762 1.736 1.00 97.06 87 ALA A N 1
ATOM 710 C CA . ALA A 1 87 ? -21.841 -6.896 0.825 1.00 97.06 87 ALA A CA 1
ATOM 711 C C . ALA A 1 87 ? -21.433 -8.169 1.591 1.00 97.06 87 ALA A C 1
ATOM 713 O O . ALA A 1 87 ? -20.395 -8.190 2.269 1.00 97.06 87 ALA A O 1
ATOM 714 N N . PRO A 1 88 ? -22.207 -9.263 1.473 1.00 96.38 88 PRO A N 1
ATOM 715 C CA . PRO A 1 88 ? -21.856 -10.508 2.133 1.00 96.38 88 PRO A CA 1
ATOM 716 C C . PRO A 1 88 ? -20.590 -11.110 1.511 1.00 96.38 88 PRO A C 1
ATOM 718 O O . PRO A 1 88 ? -20.260 -10.871 0.343 1.00 96.38 88 PRO A O 1
ATOM 721 N N . ILE A 1 89 ? -19.902 -11.951 2.284 1.00 95.38 89 ILE A N 1
ATOM 722 C CA . ILE A 1 89 ? -18.793 -12.775 1.791 1.00 95.38 89 ILE A CA 1
ATOM 723 C C . ILE A 1 89 ? -19.219 -13.515 0.510 1.00 95.38 89 ILE A C 1
ATOM 725 O O . ILE A 1 89 ? -20.340 -14.015 0.402 1.00 95.38 89 ILE A O 1
ATOM 729 N N . GLY A 1 90 ? -18.329 -13.549 -0.483 1.00 94.44 90 GLY A N 1
ATOM 730 C CA . GLY A 1 90 ? -18.614 -14.052 -1.830 1.00 94.44 90 GLY A CA 1
ATOM 731 C C . GLY A 1 90 ? -19.181 -13.012 -2.803 1.00 94.44 90 GLY A C 1
ATOM 732 O O . GLY A 1 90 ? -19.134 -13.254 -4.005 1.00 94.44 90 GLY A O 1
ATOM 733 N N . GLN A 1 91 ? -19.669 -11.859 -2.323 1.00 96.88 91 GLN A N 1
ATOM 734 C CA . GLN A 1 91 ? -20.178 -10.758 -3.163 1.00 96.88 91 GLN A CA 1
ATOM 735 C C . GLN A 1 91 ? -19.340 -9.473 -3.067 1.00 96.88 91 GLN A C 1
ATOM 737 O O . GLN A 1 91 ? -19.440 -8.618 -3.947 1.00 96.88 91 GLN A O 1
ATOM 742 N N . GLN A 1 92 ? -18.493 -9.359 -2.039 1.00 97.38 92 GLN A N 1
ATOM 743 C CA . GLN A 1 92 ? -17.550 -8.250 -1.851 1.00 97.38 92 GLN A CA 1
ATOM 744 C C . GLN A 1 92 ? -16.633 -8.084 -3.068 1.00 97.38 92 GLN A C 1
ATOM 746 O O . GLN A 1 92 ? -16.076 -9.064 -3.579 1.00 97.38 92 GLN A O 1
ATOM 751 N N . GLN A 1 93 ? -16.435 -6.851 -3.519 1.00 97.50 93 GLN A N 1
ATOM 752 C CA . GLN A 1 93 ? -15.525 -6.513 -4.609 1.00 97.50 93 GLN A CA 1
ATOM 753 C C . GLN A 1 93 ? -14.090 -6.268 -4.113 1.00 97.50 93 GLN A C 1
ATOM 755 O O . GLN A 1 93 ? -13.769 -6.402 -2.931 1.00 97.50 93 GLN A O 1
ATOM 760 N N . GLY A 1 94 ? -13.195 -5.966 -5.056 1.00 97.19 94 GLY A N 1
ATOM 761 C CA . GLY A 1 94 ? -11.854 -5.492 -4.737 1.00 97.19 94 GLY A CA 1
ATOM 762 C C . GLY A 1 94 ? -10.907 -6.560 -4.190 1.00 97.19 94 GLY A C 1
ATOM 763 O O . GLY A 1 94 ? -11.124 -7.771 -4.340 1.00 97.19 94 GLY A O 1
ATOM 764 N N . SER A 1 95 ? -9.809 -6.091 -3.596 1.00 97.19 95 SER A N 1
ATOM 765 C CA . SER A 1 95 ? -8.689 -6.938 -3.165 1.00 97.19 95 SER A CA 1
ATOM 766 C C . SER A 1 95 ? -8.778 -7.428 -1.725 1.00 97.19 95 SER A C 1
ATOM 768 O O . SER A 1 95 ? -8.085 -8.384 -1.382 1.00 97.19 95 SER A O 1
ATOM 770 N N . GLY A 1 96 ? -9.572 -6.770 -0.880 1.00 97.31 96 GLY A N 1
ATOM 771 C CA . GLY A 1 96 ? -9.348 -6.811 0.563 1.00 97.31 96 GLY A CA 1
ATOM 772 C C . GLY A 1 96 ? -8.100 -6.023 0.968 1.00 97.31 96 GLY A C 1
ATOM 773 O O . GLY A 1 96 ? -7.476 -5.369 0.122 1.00 97.31 96 GLY A O 1
ATOM 774 N N . VAL A 1 97 ? -7.728 -6.087 2.249 1.00 97.75 97 VAL A N 1
ATOM 775 C CA . VAL A 1 97 ? -6.499 -5.437 2.723 1.00 97.75 97 VAL A CA 1
ATOM 776 C C . VAL A 1 97 ? -5.295 -6.243 2.269 1.00 97.75 97 VAL A C 1
ATOM 778 O O . VAL A 1 97 ? -5.194 -7.435 2.554 1.00 97.75 97 VAL A O 1
ATOM 781 N N . ARG A 1 98 ? -4.383 -5.577 1.565 1.00 94.44 98 ARG A N 1
ATOM 782 C CA . ARG A 1 98 ? -3.124 -6.166 1.123 1.00 94.44 98 ARG A CA 1
ATOM 783 C C . ARG A 1 98 ? -2.067 -6.014 2.206 1.00 94.44 98 ARG A C 1
ATOM 785 O O . ARG A 1 98 ? -1.890 -4.924 2.750 1.00 94.44 98 ARG A O 1
ATOM 792 N N . ASP A 1 99 ? -1.363 -7.115 2.458 1.00 93.00 99 ASP A N 1
ATOM 793 C CA . ASP A 1 99 ? -0.236 -7.184 3.392 1.00 93.00 99 ASP A CA 1
ATOM 794 C C . ASP A 1 99 ? -0.587 -6.572 4.773 1.00 93.00 99 ASP A C 1
ATOM 796 O O . ASP A 1 99 ? -1.670 -6.838 5.301 1.00 93.00 99 ASP A O 1
ATOM 800 N N . ILE A 1 100 ? 0.310 -5.804 5.397 1.00 95.25 100 ILE A N 1
ATOM 801 C CA . ILE A 1 100 ? 0.145 -5.299 6.769 1.00 95.25 100 ILE A CA 1
ATOM 802 C C . ILE A 1 100 ? -0.650 -3.970 6.815 1.00 95.25 100 ILE A C 1
ATOM 804 O O . ILE A 1 100 ? -0.245 -2.991 6.176 1.00 95.25 100 ILE A O 1
ATOM 808 N N . PRO A 1 101 ? -1.717 -3.867 7.639 1.00 97.62 101 PRO A N 1
ATOM 809 C CA . PRO A 1 101 ? -2.360 -2.592 7.963 1.00 97.62 101 PRO A CA 1
ATOM 810 C C . PRO A 1 101 ? -1.407 -1.636 8.697 1.00 97.62 101 PRO A C 1
ATOM 812 O O . PRO A 1 101 ? -0.808 -2.002 9.709 1.00 97.62 101 PRO A O 1
ATOM 815 N N . ALA A 1 102 ? -1.324 -0.379 8.260 1.00 97.94 102 ALA A N 1
ATOM 816 C CA . ALA A 1 102 ? -0.596 0.669 8.975 1.00 97.94 102 ALA A CA 1
ATOM 817 C C . ALA A 1 102 ? -1.497 1.272 10.063 1.00 97.94 102 ALA A C 1
ATOM 819 O O . ALA A 1 102 ? -2.127 2.313 9.876 1.00 97.94 102 ALA A O 1
ATOM 820 N N . TYR A 1 103 ? -1.580 0.563 11.187 1.00 98.12 103 TYR A N 1
ATOM 821 C CA . TYR A 1 103 ? -2.232 0.996 12.421 1.00 98.12 103 TYR A CA 1
ATOM 822 C C . TYR A 1 103 ? -1.190 1.090 13.533 1.00 98.12 103 TYR A C 1
ATOM 824 O O . TYR A 1 103 ? -0.385 0.166 13.673 1.00 98.12 103 TYR A O 1
ATOM 832 N N . TYR A 1 104 ? -1.239 2.169 14.321 1.00 96.88 104 TYR A N 1
ATOM 833 C CA . TYR A 1 104 ? -0.286 2.479 15.400 1.00 96.88 104 TYR A CA 1
ATOM 834 C C . TYR A 1 104 ? -0.960 2.634 16.777 1.00 96.88 104 TYR A C 1
ATOM 836 O O . TYR A 1 104 ? -0.390 3.220 17.692 1.00 96.88 104 TYR A O 1
ATOM 844 N N . GLY A 1 105 ? -2.180 2.106 16.943 1.00 96.56 105 GLY A N 1
ATOM 845 C CA . GLY A 1 105 ? -2.907 2.130 18.222 1.00 96.56 105 GLY A CA 1
ATOM 846 C C . GLY A 1 105 ? -3.748 3.389 18.461 1.00 96.56 105 GLY A C 1
ATOM 847 O O . GLY A 1 105 ? -4.449 3.458 19.468 1.00 96.56 105 GLY A O 1
ATOM 848 N N . GLY A 1 106 ? -3.684 4.368 17.554 1.00 95.56 106 GLY A N 1
ATOM 849 C CA . GLY A 1 106 ? -4.388 5.644 17.661 1.00 95.56 106 GLY A CA 1
ATOM 850 C C . GLY A 1 106 ? -5.692 5.723 16.865 1.00 95.56 106 GLY A C 1
ATOM 851 O O . GLY A 1 106 ? -6.422 4.744 16.716 1.00 95.56 106 GLY A O 1
ATOM 852 N N . GLN A 1 107 ? -5.996 6.929 16.381 1.00 96.75 107 GLN A N 1
ATOM 853 C CA . GLN A 1 107 ? -7.261 7.251 15.718 1.00 96.75 107 GLN A CA 1
ATOM 854 C C . GLN A 1 107 ? -7.306 6.806 14.257 1.00 96.75 107 GLN A C 1
ATOM 856 O O . GLN A 1 107 ? -8.393 6.548 13.752 1.00 96.75 107 GLN A O 1
ATOM 861 N N . TYR A 1 108 ? -6.177 6.737 13.559 1.00 98.44 108 TYR A N 1
ATOM 862 C CA . TYR A 1 108 ? -6.182 6.480 12.123 1.00 98.44 108 TYR A CA 1
ATOM 863 C C . TYR A 1 108 ? -5.492 5.170 11.771 1.00 98.44 108 TYR A C 1
ATOM 865 O O . TYR A 1 108 ? -4.520 4.746 12.395 1.00 98.44 108 TYR A O 1
ATOM 873 N N . MET A 1 109 ? -6.012 4.536 10.728 1.00 98.62 109 MET A N 1
ATOM 874 C CA . MET A 1 109 ? -5.391 3.400 10.071 1.00 98.62 109 MET A CA 1
ATOM 875 C C . MET A 1 109 ? -5.373 3.636 8.569 1.00 98.62 109 MET A C 1
ATOM 877 O O . MET A 1 109 ? -6.355 4.108 7.997 1.00 98.62 109 MET A O 1
ATOM 881 N N . PHE A 1 110 ? -4.282 3.222 7.933 1.00 98.81 110 PHE A N 1
ATOM 882 C CA . PHE A 1 110 ? -4.174 3.181 6.482 1.00 98.81 110 PHE A CA 1
ATOM 883 C C . PHE A 1 110 ? -3.971 1.744 6.015 1.00 98.81 110 PHE A C 1
ATOM 885 O O . PHE A 1 110 ? -3.223 0.977 6.630 1.00 98.81 110 PHE A O 1
ATOM 892 N N . VAL A 1 111 ? -4.596 1.375 4.903 1.00 98.75 111 VAL A N 1
ATOM 893 C CA . VAL A 1 111 ? -4.458 0.046 4.290 1.00 98.75 111 VAL A CA 1
ATOM 894 C C . VAL A 1 111 ? -4.264 0.173 2.787 1.00 98.75 111 VAL A C 1
ATOM 896 O O . VAL A 1 111 ? -4.847 1.060 2.168 1.00 98.75 111 VAL A O 1
ATOM 899 N N . ALA A 1 112 ? -3.486 -0.726 2.184 1.00 98.38 112 ALA A N 1
ATOM 900 C CA . ALA A 1 112 ? -3.487 -0.887 0.734 1.00 98.38 112 ALA A CA 1
ATOM 901 C C . ALA A 1 112 ? -4.694 -1.733 0.321 1.00 98.38 112 ALA A C 1
ATOM 903 O O . ALA A 1 112 ? -4.865 -2.850 0.812 1.00 98.38 112 ALA A O 1
ATOM 904 N N . ALA A 1 113 ? -5.536 -1.203 -0.564 1.00 98.38 113 ALA A N 1
ATOM 905 C CA . ALA A 1 113 ? -6.711 -1.906 -1.063 1.00 98.38 113 ALA A CA 1
ATOM 906 C C . ALA A 1 113 ? -7.186 -1.342 -2.409 1.00 98.38 113 ALA A C 1
ATOM 908 O O . ALA A 1 113 ? -7.174 -0.132 -2.654 1.00 98.38 113 ALA A O 1
ATOM 909 N N . ALA A 1 114 ? -7.634 -2.241 -3.279 1.00 98.25 114 ALA A N 1
ATOM 910 C CA . ALA A 1 114 ? -8.514 -1.918 -4.389 1.00 98.25 114 ALA A CA 1
ATOM 911 C C . ALA A 1 114 ? -9.964 -2.054 -3.901 1.00 98.25 114 ALA A C 1
ATOM 913 O O . ALA A 1 114 ? -10.307 -3.122 -3.383 1.00 98.25 114 ALA A O 1
ATOM 914 N N . PRO A 1 115 ? -10.816 -1.028 -4.063 1.00 97.00 115 PRO A N 1
ATOM 915 C CA . PRO A 1 115 ? -12.189 -1.068 -3.566 1.00 97.00 115 PRO A CA 1
ATOM 916 C C . PRO A 1 115 ? -13.118 -1.889 -4.466 1.00 97.00 115 PRO A C 1
ATOM 918 O O . PRO A 1 115 ? -14.071 -2.484 -3.981 1.00 97.00 115 PRO A O 1
ATOM 921 N N . SER A 1 116 ? -12.827 -1.977 -5.769 1.00 97.62 116 SER A N 1
ATOM 922 C CA . SER A 1 116 ? -13.694 -2.654 -6.735 1.00 97.62 116 SER A CA 1
ATOM 923 C C . SER A 1 116 ? -12.915 -3.426 -7.803 1.00 97.62 116 SER A C 1
ATOM 925 O O . SER A 1 116 ? -11.689 -3.336 -7.899 1.00 97.62 116 SER A O 1
ATOM 927 N N . ALA A 1 117 ? -13.630 -4.199 -8.629 1.00 95.50 117 ALA A N 1
ATOM 928 C CA . ALA A 1 117 ? -13.030 -4.935 -9.741 1.00 95.50 117 ALA A CA 1
ATOM 929 C C . ALA A 1 117 ? -12.527 -4.049 -10.894 1.00 95.50 117 ALA A C 1
ATOM 931 O O . ALA A 1 117 ? -11.781 -4.532 -11.748 1.00 95.50 117 ALA A O 1
ATOM 932 N N . GLU A 1 118 ? -12.909 -2.772 -10.918 1.00 97.44 118 GLU A N 1
ATOM 933 C CA . GLU A 1 118 ? -12.477 -1.817 -11.941 1.00 97.44 118 GLU A CA 1
ATOM 934 C C . GLU A 1 118 ? -10.989 -1.482 -11.796 1.00 97.44 118 GLU A C 1
ATOM 936 O O . GLU A 1 118 ? -10.308 -1.265 -12.792 1.00 97.44 118 GLU A O 1
ATOM 941 N N . TYR A 1 119 ? -10.445 -1.545 -10.580 1.00 98.00 119 TYR A N 1
ATOM 942 C CA . TYR A 1 119 ? -9.035 -1.301 -10.267 1.00 98.00 119 TYR A CA 1
ATOM 943 C C . TYR A 1 119 ? -8.152 -2.468 -10.707 1.00 98.00 119 TYR A C 1
ATOM 945 O O . TYR A 1 119 ? -7.604 -3.193 -9.884 1.00 98.00 119 TYR A O 1
ATOM 953 N N . SER A 1 120 ? -8.059 -2.703 -12.013 1.00 96.56 120 SER A N 1
ATOM 954 C CA . SER A 1 120 ? -7.493 -3.918 -12.610 1.00 96.56 120 SER A CA 1
ATOM 955 C C . SER A 1 120 ? -6.465 -3.655 -13.713 1.00 96.56 120 SER A C 1
ATOM 957 O O . SER A 1 120 ? -6.015 -4.602 -14.364 1.00 96.56 120 SER A O 1
ATOM 959 N N . LEU A 1 121 ? -6.031 -2.398 -13.889 1.00 97.25 121 LEU A N 1
ATOM 960 C CA . LEU A 1 121 ? -4.908 -2.038 -14.763 1.00 97.25 121 LEU A CA 1
ATOM 961 C C . LEU A 1 121 ? -3.567 -2.425 -14.114 1.00 97.25 121 LEU A C 1
ATOM 963 O O . LEU A 1 121 ? -2.797 -1.605 -13.626 1.00 97.25 121 LEU A O 1
ATOM 967 N N . THR A 1 122 ? -3.317 -3.728 -14.079 1.00 95.00 122 THR A N 1
ATOM 968 C CA . THR A 1 122 ? -2.060 -4.379 -13.693 1.00 95.00 122 THR A CA 1
ATOM 969 C C . THR A 1 122 ? -1.892 -5.593 -14.599 1.00 95.00 122 THR A C 1
ATOM 971 O O . THR A 1 122 ? -2.881 -6.247 -14.940 1.00 95.00 122 THR A O 1
ATOM 974 N N . GLU A 1 123 ? -0.679 -5.929 -15.033 1.00 92.81 123 GLU A N 1
ATOM 975 C CA . GLU A 1 123 ? -0.485 -7.030 -15.992 1.00 92.81 123 GLU A CA 1
ATOM 976 C C . GLU A 1 123 ? 0.137 -8.284 -15.392 1.00 92.81 123 GLU A C 1
ATOM 978 O O . GLU A 1 123 ? 0.153 -9.326 -16.066 1.00 92.81 123 GLU A O 1
ATOM 983 N N . TYR A 1 124 ? 0.598 -8.199 -14.139 1.00 93.31 124 TYR A N 1
ATOM 984 C CA . TYR A 1 124 ? 1.225 -9.311 -13.440 1.00 93.31 124 TYR A CA 1
ATOM 985 C C . TYR A 1 124 ? 0.317 -10.559 -13.489 1.00 93.31 124 TYR A C 1
ATOM 987 O O . TYR A 1 124 ? -0.889 -10.442 -13.233 1.00 93.31 124 TYR A O 1
ATOM 995 N N . PRO A 1 125 ? 0.832 -11.749 -13.868 1.00 92.50 125 PRO A N 1
ATOM 996 C CA . PRO A 1 125 ? -0.014 -12.888 -14.242 1.00 92.50 125 PRO A CA 1
ATOM 997 C C . PRO A 1 125 ? -0.983 -13.360 -13.154 1.00 92.50 125 PRO A C 1
ATOM 999 O O . PRO A 1 125 ? -2.119 -13.715 -13.468 1.00 92.50 125 PRO A O 1
ATOM 1002 N N . ASN A 1 126 ? -0.559 -13.345 -11.891 1.00 91.38 126 ASN A N 1
ATOM 1003 C CA . ASN A 1 126 ? -1.354 -13.821 -10.758 1.00 91.38 126 ASN A CA 1
ATOM 1004 C C . ASN A 1 126 ? -1.898 -12.695 -9.861 1.00 91.38 126 ASN A C 1
ATOM 1006 O O . ASN A 1 126 ? -2.394 -12.978 -8.771 1.00 91.38 126 ASN A O 1
ATOM 1010 N N . ASP A 1 127 ? -1.831 -11.440 -10.314 1.00 92.69 127 ASP A N 1
ATOM 1011 C CA . ASP A 1 127 ? -2.400 -10.300 -9.600 1.00 92.69 127 ASP A CA 1
ATOM 1012 C C . ASP A 1 127 ? -3.593 -9.727 -10.362 1.00 92.69 127 ASP A C 1
ATOM 1014 O O . ASP A 1 127 ? -3.527 -9.503 -11.573 1.00 92.69 127 ASP A O 1
ATOM 1018 N N . LEU A 1 128 ? -4.705 -9.499 -9.668 1.00 95.75 128 LEU A N 1
ATOM 1019 C CA . LEU A 1 128 ? -5.928 -8.996 -10.294 1.00 95.75 128 LEU A CA 1
ATOM 1020 C C . LEU A 1 128 ? -6.103 -7.491 -10.151 1.00 95.75 128 LEU A C 1
ATOM 1022 O O . LEU A 1 128 ? -6.827 -6.918 -10.965 1.00 95.75 128 LEU A O 1
ATOM 1026 N N . TYR A 1 129 ? -5.478 -6.875 -9.145 1.00 96.81 129 TYR A N 1
ATOM 1027 C CA . TYR A 1 129 ? -5.864 -5.540 -8.714 1.00 96.81 129 TYR A CA 1
ATOM 1028 C C . TYR A 1 129 ? -4.695 -4.567 -8.607 1.00 96.81 129 TYR A C 1
ATOM 1030 O O . TYR A 1 129 ? -3.705 -4.841 -7.935 1.00 96.81 129 TYR A O 1
ATOM 1038 N N . SER A 1 130 ? -4.874 -3.386 -9.196 1.00 97.44 130 SER A N 1
ATOM 1039 C CA . SER A 1 130 ? -4.021 -2.221 -8.979 1.00 97.44 130 SER A CA 1
ATOM 1040 C C . SER A 1 130 ? -4.573 -1.425 -7.799 1.00 97.44 130 SER A C 1
ATOM 1042 O O . SER A 1 130 ? -5.450 -0.581 -7.960 1.00 97.44 130 SER A O 1
ATOM 1044 N N . ALA A 1 131 ? -4.120 -1.759 -6.590 1.00 97.69 131 ALA A N 1
ATOM 1045 C CA . ALA A 1 131 ? -4.630 -1.165 -5.356 1.00 97.69 131 ALA A CA 1
ATOM 1046 C C . ALA A 1 131 ? -4.111 0.259 -5.118 1.00 97.69 131 ALA A C 1
ATOM 1048 O O . ALA A 1 131 ? -2.973 0.589 -5.458 1.00 97.69 131 ALA A O 1
ATOM 1049 N N . GLY A 1 132 ? -4.952 1.087 -4.507 1.00 98.12 132 GLY A N 1
ATOM 1050 C CA . GLY A 1 132 ? -4.565 2.357 -3.900 1.00 98.12 132 GLY A CA 1
ATOM 1051 C C . GLY A 1 132 ? -4.482 2.217 -2.381 1.00 98.12 132 GLY A C 1
ATOM 1052 O O . GLY A 1 132 ? -4.166 1.141 -1.867 1.00 98.12 132 GLY A O 1
ATOM 1053 N N . TYR A 1 133 ? -4.821 3.285 -1.665 1.00 98.69 133 TYR A N 1
ATOM 1054 C CA . TYR A 1 133 ? -4.829 3.310 -0.203 1.00 98.69 133 TYR A CA 1
ATOM 1055 C C . TYR A 1 133 ? -6.180 3.755 0.338 1.00 98.69 133 TYR A C 1
ATOM 1057 O O . TYR A 1 133 ? -6.783 4.685 -0.188 1.00 98.69 133 TYR A O 1
ATOM 1065 N N . GLN A 1 134 ? -6.627 3.135 1.424 1.00 98.81 134 GLN A N 1
ATOM 1066 C CA . GLN A 1 134 ? -7.780 3.596 2.190 1.00 98.81 134 GLN A CA 1
ATOM 1067 C C . GLN A 1 134 ? -7.345 4.137 3.539 1.00 98.81 134 GLN A C 1
ATOM 1069 O O . GLN A 1 134 ? -6.484 3.542 4.189 1.00 98.81 134 GLN A O 1
ATOM 1074 N N . ALA A 1 135 ? -7.992 5.213 3.977 1.00 98.88 135 ALA A N 1
ATOM 1075 C CA . ALA A 1 135 ? -7.932 5.685 5.351 1.00 98.88 135 ALA A CA 1
ATOM 1076 C C . ALA A 1 135 ? -9.192 5.274 6.114 1.00 98.88 135 ALA A C 1
ATOM 1078 O O . ALA A 1 135 ? -10.309 5.339 5.594 1.00 98.88 135 ALA A O 1
ATOM 1079 N N . TRP A 1 136 ? -9.000 4.900 7.373 1.00 98.88 136 TRP A N 1
ATOM 1080 C CA . TRP A 1 136 ? -10.048 4.484 8.292 1.00 98.88 136 TRP A CA 1
ATOM 1081 C C . TRP A 1 136 ? -9.895 5.210 9.627 1.00 98.88 136 TRP A C 1
ATOM 1083 O O . TRP A 1 136 ? -8.785 5.384 10.130 1.00 98.88 136 TRP A O 1
ATOM 1093 N N . ASN A 1 137 ? -11.020 5.620 10.208 1.00 98.56 137 ASN A N 1
ATOM 1094 C CA . ASN A 1 137 ? -11.106 6.091 11.581 1.00 98.56 137 ASN A CA 1
ATOM 1095 C C . ASN A 1 137 ? -11.320 4.889 12.506 1.00 98.56 137 ASN A C 1
ATOM 1097 O O . ASN A 1 137 ? -12.284 4.139 12.354 1.00 98.56 137 ASN A O 1
ATOM 1101 N N . MET A 1 138 ? -10.408 4.754 13.457 1.00 98.25 138 MET A N 1
ATOM 1102 C CA . MET A 1 138 ? -10.278 3.706 14.462 1.00 98.25 138 MET A CA 1
ATOM 1103 C C . MET A 1 138 ? -10.489 4.239 15.889 1.00 98.25 138 MET A C 1
ATOM 1105 O O . MET A 1 138 ? -10.151 3.541 16.840 1.00 98.25 138 MET A O 1
ATOM 1109 N N . SER A 1 139 ? -11.034 5.454 16.065 1.00 96.88 139 SER A N 1
ATOM 1110 C CA . SER A 1 139 ? -11.378 6.004 17.391 1.00 96.88 139 SER A CA 1
ATOM 1111 C C . SER A 1 139 ? -12.246 5.051 18.215 1.00 96.88 139 SER A C 1
ATOM 1113 O O . SER A 1 139 ? -12.108 5.009 19.431 1.00 96.88 139 SER A O 1
ATOM 1115 N N . ASP A 1 140 ? -13.118 4.288 17.553 1.00 97.19 140 ASP A N 1
ATOM 1116 C CA . ASP A 1 140 ? -13.798 3.132 18.130 1.00 97.19 140 ASP A CA 1
ATOM 1117 C C . ASP A 1 140 ? -13.395 1.872 17.343 1.00 97.19 140 ASP A C 1
ATOM 1119 O O . ASP A 1 140 ? -13.890 1.655 16.232 1.00 97.19 140 ASP A O 1
ATOM 1123 N N . PRO A 1 141 ? -12.502 1.025 17.886 1.00 97.25 141 PRO A N 1
ATOM 1124 C CA . PRO A 1 141 ? -12.088 -0.218 17.234 1.00 97.25 141 PRO A CA 1
ATOM 1125 C C . PRO A 1 141 ? -13.218 -1.239 17.021 1.00 97.25 141 PRO A C 1
ATOM 1127 O O . PRO A 1 141 ? -13.054 -2.149 16.208 1.00 97.25 141 PRO A O 1
ATOM 1130 N N . SER A 1 142 ? -14.357 -1.104 17.713 1.00 97.44 142 SER A N 1
ATOM 1131 C CA . SER A 1 142 ? -15.557 -1.924 17.481 1.00 97.44 142 SER A CA 1
ATOM 1132 C C . SER A 1 142 ? -16.439 -1.400 16.343 1.00 97.44 142 SER A C 1
ATOM 1134 O O . SER A 1 142 ? -17.269 -2.133 15.800 1.00 97.44 142 SER A O 1
ATOM 1136 N N . ASP A 1 143 ? -16.212 -0.158 15.908 1.00 97.94 143 ASP A N 1
ATOM 1137 C CA . ASP A 1 143 ? -16.923 0.442 14.787 1.00 97.94 143 ASP A CA 1
ATOM 1138 C C . ASP A 1 143 ? -16.026 1.282 13.850 1.00 97.94 143 ASP A C 1
ATOM 1140 O O . ASP A 1 143 ? -16.254 2.486 13.678 1.00 97.94 143 ASP A O 1
ATOM 1144 N N . PRO A 1 144 ? -15.030 0.663 13.179 1.00 98.50 144 PRO A N 1
ATOM 1145 C CA . PRO A 1 144 ? -14.175 1.366 12.229 1.00 98.50 144 PRO A CA 1
ATOM 1146 C C . PRO A 1 144 ? -14.977 2.024 11.104 1.00 98.50 144 PRO A C 1
ATOM 1148 O O . PRO A 1 144 ? -15.865 1.395 10.510 1.00 98.50 144 PRO A O 1
ATOM 1151 N N . LYS A 1 145 ? -14.628 3.273 10.773 1.00 98.69 145 LYS A N 1
ATOM 1152 C CA . LYS A 1 145 ? -15.293 4.064 9.725 1.00 98.69 145 LYS A CA 1
ATOM 1153 C C . LYS A 1 145 ? -14.362 4.347 8.560 1.00 98.69 145 LYS A C 1
ATOM 1155 O O . LYS A 1 145 ? -13.278 4.886 8.756 1.00 98.69 145 LYS A O 1
ATOM 1160 N N . PHE A 1 146 ? -14.812 4.039 7.350 1.00 98.81 146 PHE A N 1
ATOM 1161 C CA . PHE A 1 146 ? -14.127 4.452 6.131 1.00 98.81 146 PHE A CA 1
ATOM 1162 C C . PHE A 1 146 ? -14.074 5.984 6.049 1.00 98.81 146 PHE A C 1
ATOM 1164 O O . PHE A 1 146 ? -15.065 6.653 6.351 1.00 98.81 146 PHE A O 1
ATOM 1171 N N . LEU A 1 147 ? -12.924 6.530 5.654 1.00 98.81 147 LEU A N 1
ATOM 1172 C CA . LEU A 1 147 ? -12.722 7.971 5.496 1.00 98.81 147 LEU A CA 1
ATOM 1173 C C . LEU A 1 147 ? -12.509 8.357 4.038 1.00 98.81 147 LEU A C 1
ATOM 1175 O O . LEU A 1 147 ? -13.171 9.266 3.545 1.00 98.81 147 LEU A O 1
ATOM 1179 N N . SER A 1 148 ? -11.573 7.694 3.361 1.00 98.62 148 SER A N 1
ATOM 1180 C CA . SER A 1 148 ? -11.203 8.038 1.991 1.00 98.62 148 SER A CA 1
ATOM 1181 C C . SER A 1 148 ? -10.540 6.873 1.266 1.00 98.62 148 SER A C 1
ATOM 1183 O O . SER A 1 148 ? -9.976 5.969 1.887 1.00 98.62 148 SER A O 1
ATOM 1185 N N . GLN A 1 149 ? -10.594 6.930 -0.065 1.00 98.12 149 GLN A N 1
ATOM 1186 C CA . GLN A 1 149 ? -9.795 6.120 -0.977 1.00 98.12 149 GLN A CA 1
ATOM 1187 C C . GLN A 1 149 ? -8.898 7.073 -1.773 1.00 98.12 149 GLN A C 1
ATOM 1189 O O . GLN A 1 149 ? -9.390 7.951 -2.480 1.00 98.12 149 GLN A O 1
ATOM 1194 N N . PHE A 1 150 ? -7.590 6.860 -1.704 1.00 98.31 150 PHE A N 1
ATOM 1195 C CA . PHE A 1 150 ? -6.606 7.503 -2.560 1.00 98.31 150 PHE A CA 1
ATOM 1196 C C . PHE A 1 150 ? -6.160 6.537 -3.660 1.00 98.31 150 PHE A C 1
ATOM 1198 O O . PHE A 1 150 ? -5.792 5.395 -3.385 1.00 98.31 150 PHE A O 1
ATOM 1205 N N . ASN A 1 151 ? -6.161 7.016 -4.901 1.00 97.12 151 ASN A N 1
ATOM 1206 C CA . ASN A 1 151 ? -5.655 6.309 -6.074 1.00 97.12 151 ASN A CA 1
ATOM 1207 C C . ASN A 1 151 ? -4.772 7.253 -6.887 1.00 97.12 151 ASN A C 1
ATOM 1209 O O . ASN A 1 151 ? -4.855 8.474 -6.744 1.00 97.12 151 ASN A O 1
ATOM 1213 N N . VAL A 1 152 ? -3.967 6.681 -7.770 1.00 97.00 152 VAL A N 1
ATOM 1214 C CA . VAL A 1 152 ? -3.183 7.421 -8.759 1.00 97.00 152 VAL A CA 1
ATOM 1215 C C . VAL A 1 152 ? -3.695 7.085 -10.163 1.00 97.00 152 VAL A C 1
ATOM 1217 O O . VAL A 1 152 ? -4.354 6.061 -10.332 1.00 97.00 152 VAL A O 1
ATOM 1220 N N . PRO A 1 153 ? -3.417 7.914 -11.180 1.00 96.81 153 PRO A N 1
ATOM 1221 C CA . PRO A 1 153 ? -3.824 7.601 -12.546 1.00 96.81 153 PRO A CA 1
ATOM 1222 C C . PRO A 1 153 ? -3.173 6.307 -13.064 1.00 96.81 153 PRO A C 1
ATOM 1224 O O . PRO A 1 153 ? -2.006 6.032 -12.781 1.00 96.81 153 PRO A O 1
ATOM 1227 N N . GLY A 1 154 ? -3.903 5.533 -13.866 1.00 97.31 154 GLY A N 1
ATOM 1228 C CA . GLY A 1 154 ? -3.413 4.294 -14.480 1.00 97.31 154 GLY A CA 1
ATOM 1229 C C . GLY A 1 154 ? -3.819 3.011 -13.754 1.00 97.31 154 GLY A C 1
ATOM 1230 O O . GLY A 1 154 ? -3.193 1.974 -13.966 1.00 97.31 154 GLY A O 1
ATOM 1231 N N . GLN A 1 155 ? -4.839 3.060 -12.897 1.00 97.56 155 GLN A N 1
ATOM 1232 C CA . GLN A 1 155 ? -5.311 1.932 -12.090 1.00 97.56 155 GLN A CA 1
ATOM 1233 C C . GLN A 1 155 ? -6.675 1.395 -12.538 1.00 97.56 155 GLN A C 1
ATOM 1235 O O . GLN A 1 155 ? -6.925 0.189 -12.416 1.00 97.56 155 GLN A O 1
ATOM 1240 N N . LYS A 1 156 ? -7.551 2.261 -13.060 1.00 97.81 156 LYS A N 1
ATOM 1241 C CA . LYS A 1 156 ? -8.962 1.947 -13.309 1.00 97.81 156 LYS A CA 1
ATOM 1242 C C . LYS A 1 156 ? -9.253 1.556 -14.764 1.00 97.81 156 LYS A C 1
ATOM 1244 O O . LYS A 1 156 ? -9.151 2.356 -15.684 1.00 97.81 156 LYS A O 1
ATOM 1249 N N . LEU A 1 157 ? -9.664 0.309 -14.973 1.00 97.38 157 LEU A N 1
ATOM 1250 C CA . LEU A 1 157 ? -10.124 -0.211 -16.260 1.00 97.38 157 LEU A CA 1
ATOM 1251 C C . LEU A 1 157 ? -11.501 0.370 -16.604 1.00 97.38 157 LEU A C 1
ATOM 1253 O O . LEU A 1 157 ? -12.384 0.409 -15.749 1.00 97.38 157 LEU A O 1
ATOM 1257 N N . GLY A 1 158 ? -11.703 0.759 -17.865 1.00 97.12 158 GLY A N 1
ATOM 1258 C CA . GLY A 1 158 ? -12.947 1.379 -18.325 1.00 97.12 158 GLY A CA 1
ATOM 1259 C C . GLY A 1 158 ? -13.016 2.892 -18.102 1.00 97.12 158 GLY A C 1
ATOM 1260 O O . GLY A 1 158 ? -13.926 3.526 -18.635 1.00 97.12 158 GLY A O 1
ATOM 1261 N N . ASP A 1 159 ? -12.052 3.476 -17.385 1.00 98.12 159 ASP A N 1
ATOM 1262 C CA . ASP A 1 159 ? -11.841 4.921 -17.346 1.00 98.12 159 ASP A CA 1
ATOM 1263 C C . ASP A 1 159 ? -10.844 5.325 -18.459 1.00 98.12 159 ASP A C 1
ATOM 1265 O O . ASP A 1 159 ? -9.710 4.836 -18.478 1.00 98.12 159 ASP A O 1
ATOM 1269 N N . PRO A 1 160 ? -11.242 6.173 -19.431 1.00 98.25 160 PRO A N 1
ATOM 1270 C CA . PRO A 1 160 ? -10.378 6.533 -20.553 1.00 98.25 160 PRO A CA 1
ATOM 1271 C C . PRO A 1 160 ? -9.086 7.264 -20.167 1.00 98.25 160 PRO A C 1
ATOM 1273 O O . PRO A 1 160 ? -8.093 7.132 -20.888 1.00 98.25 160 PRO A O 1
ATOM 1276 N N . GLU A 1 161 ? -9.089 8.046 -19.083 1.00 98.12 161 GLU A N 1
ATOM 1277 C CA . GLU A 1 161 ? -7.916 8.799 -18.631 1.00 98.12 161 GLU A CA 1
ATOM 1278 C C . GLU A 1 161 ? -6.909 7.855 -17.973 1.00 98.12 161 GLU A C 1
ATOM 1280 O O . GLU A 1 161 ? -5.734 7.840 -18.354 1.00 98.12 161 GLU A O 1
ATOM 1285 N N . ASP A 1 162 ? -7.380 6.986 -17.076 1.00 98.38 162 ASP A N 1
ATOM 1286 C CA . ASP A 1 162 ? -6.566 5.926 -16.482 1.00 98.38 162 ASP A CA 1
ATOM 1287 C C . ASP A 1 162 ? -5.995 4.985 -17.548 1.00 98.38 162 ASP A C 1
ATOM 1289 O O . ASP A 1 162 ? -4.798 4.693 -17.556 1.00 98.38 162 ASP A O 1
ATOM 1293 N N . GLU A 1 163 ? -6.813 4.531 -18.499 1.00 98.44 163 GLU A N 1
ATOM 1294 C CA . GLU A 1 163 ? -6.333 3.662 -19.569 1.00 98.44 163 GLU A CA 1
ATOM 1295 C C . GLU A 1 163 ? -5.268 4.331 -20.446 1.00 98.44 163 GLU A C 1
ATOM 1297 O O . GLU A 1 163 ? -4.361 3.648 -20.931 1.00 98.44 163 GLU A O 1
ATOM 1302 N N . ALA A 1 164 ? -5.370 5.641 -20.683 1.00 98.38 164 ALA A N 1
ATOM 1303 C CA . ALA A 1 164 ? -4.369 6.387 -21.436 1.00 98.38 164 ALA A CA 1
ATOM 1304 C C . ALA A 1 164 ? -3.043 6.478 -20.668 1.00 98.38 164 ALA A C 1
ATOM 1306 O O . ALA A 1 164 ? -1.989 6.219 -21.255 1.00 98.38 164 ALA A O 1
ATOM 1307 N N . VAL A 1 165 ? -3.091 6.775 -19.364 1.00 97.75 165 VAL A N 1
ATOM 1308 C CA . VAL A 1 165 ? -1.900 6.794 -18.499 1.00 97.75 165 VAL A CA 1
ATOM 1309 C C . VAL A 1 165 ? -1.248 5.418 -18.445 1.00 97.75 165 VAL A C 1
ATOM 1311 O O . VAL A 1 165 ? -0.040 5.298 -18.652 1.00 97.75 165 VAL A O 1
ATOM 1314 N N . PHE A 1 166 ? -2.042 4.368 -18.238 1.00 97.69 166 PHE A N 1
ATOM 1315 C CA . PHE A 1 166 ? -1.545 3.000 -18.220 1.00 97.69 166 PHE A CA 1
ATOM 1316 C C . PHE A 1 166 ? -0.853 2.641 -19.540 1.00 97.69 166 PHE A C 1
ATOM 1318 O O . PHE A 1 166 ? 0.296 2.213 -19.521 1.00 97.69 166 PHE A O 1
ATOM 1325 N N . LYS A 1 167 ? -1.489 2.891 -20.696 1.00 97.56 167 LYS A N 1
ATOM 1326 C CA . LYS A 1 167 ? -0.906 2.610 -22.025 1.00 97.56 167 LYS A CA 1
ATOM 1327 C C . LYS A 1 167 ? 0.380 3.398 -22.302 1.00 97.56 167 LYS A C 1
ATOM 1329 O O . LYS A 1 167 ? 1.208 2.930 -23.080 1.00 97.56 167 LYS A O 1
ATOM 1334 N N . ALA A 1 168 ? 0.541 4.581 -21.707 1.00 96.88 168 ALA A N 1
ATOM 1335 C CA . ALA A 1 168 ? 1.741 5.404 -21.847 1.00 96.88 168 ALA A CA 1
ATOM 1336 C C . ALA A 1 168 ? 2.898 4.960 -20.932 1.00 96.88 168 ALA A C 1
ATOM 1338 O O . ALA A 1 168 ? 4.046 5.333 -21.184 1.00 96.88 168 ALA A O 1
ATOM 1339 N N . ASN A 1 169 ? 2.628 4.168 -19.888 1.00 95.81 169 ASN A N 1
ATOM 1340 C CA . ASN A 1 169 ? 3.667 3.664 -18.997 1.00 95.81 169 ASN A CA 1
ATOM 1341 C C . ASN A 1 169 ? 4.581 2.678 -19.758 1.00 95.81 169 ASN A C 1
ATOM 1343 O O . ASN A 1 169 ? 4.077 1.735 -20.371 1.00 95.81 169 ASN A O 1
ATOM 1347 N N . PRO A 1 170 ? 5.921 2.818 -19.695 1.00 94.38 170 PRO A N 1
ATOM 1348 C CA . PRO A 1 170 ? 6.856 1.957 -20.433 1.00 94.38 170 PRO A CA 1
ATOM 1349 C C . PRO A 1 170 ? 6.803 0.472 -20.037 1.00 94.38 170 PRO A C 1
ATOM 1351 O O . PRO A 1 170 ? 7.382 -0.370 -20.723 1.00 94.38 170 PRO A O 1
ATOM 1354 N N . ARG A 1 171 ? 6.137 0.141 -18.927 1.00 94.00 171 ARG A N 1
ATOM 1355 C CA . ARG A 1 171 ? 5.922 -1.232 -18.457 1.00 94.00 171 ARG A CA 1
ATOM 1356 C C . ARG A 1 171 ? 4.675 -1.878 -19.061 1.00 94.00 171 ARG A C 1
ATOM 1358 O O . ARG A 1 171 ? 4.558 -3.100 -19.019 1.00 94.00 171 ARG A O 1
ATOM 1365 N N . ALA A 1 172 ? 3.745 -1.095 -19.606 1.00 94.31 172 ALA A N 1
ATOM 1366 C CA . ALA A 1 172 ? 2.524 -1.635 -20.186 1.00 94.31 172 ALA A CA 1
ATOM 1367 C C . ALA A 1 172 ? 2.828 -2.527 -21.398 1.00 94.31 172 ALA A C 1
ATOM 1369 O O . ALA A 1 172 ? 3.687 -2.231 -22.228 1.00 94.31 172 ALA A O 1
ATOM 1370 N N . GLY A 1 173 ? 2.120 -3.649 -21.490 1.00 93.75 173 GLY A N 1
ATOM 1371 C CA . GLY A 1 173 ? 2.320 -4.687 -22.492 1.00 93.75 173 GLY A CA 1
ATOM 1372 C C . GLY A 1 173 ? 3.406 -5.713 -22.160 1.00 93.75 173 GLY A C 1
ATOM 1373 O O . GLY A 1 173 ? 3.476 -6.730 -22.857 1.00 93.75 173 GLY A O 1
ATOM 1374 N N . ASN A 1 174 ? 4.230 -5.512 -21.121 1.00 92.06 174 ASN A N 1
ATOM 1375 C CA . ASN A 1 174 ? 5.279 -6.473 -20.765 1.00 92.06 174 ASN A CA 1
ATOM 1376 C C . ASN A 1 174 ? 4.737 -7.730 -20.063 1.00 92.06 174 ASN A C 1
ATOM 1378 O O . ASN A 1 174 ? 5.419 -8.752 -20.047 1.00 92.06 174 ASN A O 1
ATOM 1382 N N . ARG A 1 175 ? 3.502 -7.687 -19.537 1.00 92.00 175 ARG A N 1
ATOM 1383 C CA . ARG A 1 175 ? 2.801 -8.799 -18.866 1.00 92.00 175 ARG A CA 1
ATOM 1384 C C . ARG A 1 175 ? 3.455 -9.331 -17.595 1.00 92.00 175 ARG A C 1
ATOM 1386 O O . ARG A 1 175 ? 3.054 -10.386 -17.098 1.00 92.00 175 ARG A O 1
ATOM 1393 N N . THR A 1 176 ? 4.440 -8.614 -17.078 1.00 90.94 176 THR A N 1
ATOM 1394 C CA . THR A 1 176 ? 5.274 -9.034 -15.954 1.00 90.94 176 THR A CA 1
ATOM 1395 C C . THR A 1 176 ? 5.395 -7.970 -14.877 1.00 90.94 176 THR A C 1
ATOM 1397 O O . THR A 1 176 ? 5.833 -8.310 -13.792 1.00 90.94 176 THR A O 1
ATOM 1400 N N . SER A 1 177 ? 5.040 -6.709 -15.127 1.00 92.00 177 SER A N 1
ATOM 1401 C CA . SER A 1 177 ? 5.088 -5.667 -14.097 1.00 92.00 177 SER A CA 1
ATOM 1402 C C . SER A 1 177 ? 3.808 -5.642 -13.265 1.00 92.00 177 SER A C 1
ATOM 1404 O O . SER A 1 177 ? 2.686 -5.713 -13.781 1.00 92.00 177 SER A O 1
ATOM 1406 N N . TRP A 1 178 ? 4.001 -5.518 -11.957 1.00 92.94 178 TRP A N 1
ATOM 1407 C CA . TRP A 1 178 ? 2.956 -5.230 -10.988 1.00 92.94 178 TRP A CA 1
ATOM 1408 C C . TRP A 1 178 ? 2.666 -3.730 -10.935 1.00 92.94 178 TRP A C 1
ATOM 1410 O O . TRP A 1 178 ? 3.594 -2.925 -10.897 1.00 92.94 178 TRP A O 1
ATOM 1420 N N . PHE A 1 179 ? 1.391 -3.349 -10.882 1.00 95.56 179 PHE A N 1
ATOM 1421 C CA . PHE A 1 179 ? 0.944 -1.964 -10.719 1.00 95.56 179 PHE A CA 1
ATOM 1422 C C . PHE A 1 179 ? 0.085 -1.818 -9.461 1.00 95.56 179 PHE A C 1
ATOM 1424 O O . PHE A 1 179 ? -0.695 -2.714 -9.141 1.00 95.56 179 PHE A O 1
ATOM 1431 N N . GLY A 1 180 ? 0.224 -0.687 -8.768 1.00 96.38 180 GLY A N 1
ATOM 1432 C CA . GLY A 1 180 ? -0.512 -0.380 -7.543 1.00 96.38 180 GLY A CA 1
ATOM 1433 C C . GLY A 1 180 ? 0.180 -0.876 -6.274 1.00 96.38 180 GLY A C 1
ATOM 1434 O O . GLY A 1 180 ? 1.202 -1.563 -6.318 1.00 96.38 180 GLY A O 1
ATOM 1435 N N . ALA A 1 181 ? -0.385 -0.499 -5.133 1.00 96.81 181 ALA A N 1
ATOM 1436 C CA . ALA A 1 181 ? 0.159 -0.799 -3.820 1.00 96.81 181 ALA A CA 1
ATOM 1437 C C . ALA A 1 181 ? 0.088 -2.299 -3.495 1.00 96.81 181 ALA A C 1
ATOM 1439 O O . ALA A 1 181 ? -0.895 -2.990 -3.799 1.00 96.81 181 ALA A O 1
ATOM 1440 N N . ARG A 1 182 ? 1.126 -2.792 -2.815 1.00 94.19 182 ARG A N 1
ATOM 1441 C CA . ARG A 1 182 ? 1.083 -4.053 -2.058 1.00 94.19 182 ARG A CA 1
ATOM 1442 C C . ARG A 1 182 ? 1.057 -3.792 -0.554 1.00 94.19 182 ARG A C 1
ATOM 1444 O O . ARG A 1 182 ? 0.285 -4.426 0.151 1.00 94.19 182 ARG A O 1
ATOM 1451 N N . MET A 1 183 ? 1.891 -2.864 -0.096 1.00 95.75 183 MET A N 1
ATOM 1452 C CA . MET A 1 183 ? 2.020 -2.434 1.296 1.00 95.75 183 MET A CA 1
ATOM 1453 C C . MET A 1 183 ? 1.225 -1.154 1.534 1.00 95.75 183 MET A C 1
ATOM 1455 O O . MET A 1 183 ? 1.005 -0.400 0.592 1.00 95.75 183 MET A O 1
ATOM 1459 N N . SER A 1 184 ? 0.824 -0.895 2.781 1.00 97.25 184 SER A N 1
ATOM 1460 C CA . SER A 1 184 ? 0.191 0.371 3.173 1.00 97.25 184 SER A CA 1
ATOM 1461 C C . SER A 1 184 ? 1.150 1.575 3.081 1.00 97.25 184 SER A C 1
ATOM 1463 O O . SER A 1 184 ? 2.334 1.425 2.785 1.00 97.25 184 SER A O 1
ATOM 1465 N N . ILE A 1 185 ? 0.636 2.783 3.332 1.00 98.06 185 ILE A N 1
ATOM 1466 C CA . ILE A 1 185 ? 1.423 4.022 3.348 1.00 98.06 185 ILE A CA 1
ATOM 1467 C C . ILE A 1 185 ? 2.497 3.925 4.437 1.00 98.06 185 ILE A C 1
ATOM 1469 O O . ILE A 1 185 ? 2.199 3.663 5.604 1.00 98.06 185 ILE A O 1
ATOM 1473 N N . PHE A 1 186 ? 3.745 4.201 4.064 1.00 98.38 186 PHE A N 1
ATOM 1474 C CA . PHE A 1 186 ? 4.864 4.256 4.994 1.00 98.38 186 PHE A CA 1
ATOM 1475 C C . PHE A 1 186 ? 4.927 5.637 5.632 1.00 98.38 186 PHE A C 1
ATOM 1477 O O . PHE A 1 186 ? 5.141 6.641 4.952 1.00 98.38 186 PHE A O 1
ATOM 1484 N N . MET A 1 187 ? 4.742 5.695 6.946 1.00 97.00 187 MET A N 1
ATOM 1485 C CA . MET A 1 187 ? 4.705 6.944 7.701 1.00 97.00 187 MET A CA 1
ATOM 1486 C C . MET A 1 187 ? 5.766 6.891 8.798 1.00 97.00 187 MET A C 1
ATOM 1488 O O . MET A 1 187 ? 5.777 5.930 9.566 1.00 97.00 187 MET A O 1
ATOM 1492 N N . PRO A 1 188 ? 6.652 7.894 8.909 1.00 95.88 188 PRO A N 1
ATOM 1493 C CA . PRO A 1 188 ? 7.606 7.941 10.014 1.00 95.88 188 PRO A CA 1
ATOM 1494 C C . PRO A 1 188 ? 6.918 8.222 11.350 1.00 95.88 188 PRO A C 1
ATOM 1496 O O . PRO A 1 188 ? 7.384 7.781 12.395 1.00 95.88 188 PRO A O 1
ATOM 1499 N N . LYS A 1 189 ? 5.790 8.938 11.300 1.00 96.06 189 LYS A N 1
ATOM 1500 C CA . LYS A 1 189 ? 5.035 9.369 12.464 1.00 96.06 189 LYS A CA 1
ATOM 1501 C C . LYS A 1 189 ? 3.531 9.265 12.196 1.00 96.06 189 LYS A C 1
ATOM 1503 O O . LYS A 1 189 ? 3.099 9.728 11.137 1.00 96.06 189 LYS A O 1
ATOM 1508 N N . PRO A 1 190 ? 2.730 8.711 13.123 1.00 95.94 190 PRO A N 1
ATOM 1509 C CA . PRO A 1 190 ? 1.275 8.688 12.992 1.00 95.94 190 PRO A CA 1
ATOM 1510 C C . PRO A 1 190 ? 0.665 10.095 12.915 1.00 95.94 190 PRO A C 1
ATOM 1512 O O . PRO A 1 190 ? 1.203 11.055 13.477 1.00 95.94 190 PRO A O 1
ATOM 1515 N N . VAL A 1 191 ? -0.490 10.218 12.255 1.00 97.31 191 VAL A N 1
ATOM 1516 C CA . VAL A 1 191 ? -1.190 11.503 12.063 1.00 97.31 191 VAL A CA 1
ATOM 1517 C C . VAL A 1 191 ? -1.597 12.118 13.401 1.00 97.31 191 VAL A C 1
ATOM 1519 O O . VAL A 1 191 ? -1.360 13.304 13.631 1.00 97.31 191 VAL A O 1
ATOM 1522 N N . GLU A 1 192 ? -2.122 11.310 14.326 1.00 95.12 192 GLU A N 1
ATOM 1523 C CA . GLU A 1 192 ? -2.498 11.751 15.676 1.00 95.12 192 GLU A CA 1
ATOM 1524 C C . GLU A 1 192 ? -1.324 12.292 16.512 1.00 95.12 192 GLU A C 1
ATOM 1526 O O . GLU A 1 192 ? -1.541 13.038 17.466 1.00 95.12 192 GLU A O 1
ATOM 1531 N N . GLU A 1 193 ? -0.078 11.987 16.141 1.00 96.00 193 GLU A N 1
ATOM 1532 C CA . GLU A 1 193 ? 1.119 12.536 16.786 1.00 96.00 193 GLU A CA 1
ATOM 1533 C C . GLU A 1 193 ? 1.712 13.736 16.020 1.00 96.00 193 GLU A C 1
ATOM 1535 O O . GLU A 1 193 ? 2.814 14.209 16.317 1.00 96.00 193 GLU A O 1
ATOM 1540 N N . GLY A 1 194 ? 0.985 14.263 15.033 1.00 96.31 194 GLY A N 1
ATOM 1541 C CA . GLY A 1 194 ? 1.402 15.386 14.194 1.00 96.31 194 GLY A CA 1
ATOM 1542 C C . GLY A 1 194 ? 2.172 14.979 12.937 1.00 96.31 194 GLY A C 1
ATOM 1543 O O . GLY A 1 194 ? 2.802 15.840 12.317 1.00 96.31 194 GLY A O 1
ATOM 1544 N N . GLY A 1 195 ? 2.142 13.697 12.561 1.00 96.69 195 GLY A N 1
ATOM 1545 C CA . GLY A 1 195 ? 2.606 13.233 11.258 1.00 96.69 195 GLY A CA 1
ATOM 1546 C C . GLY A 1 195 ? 1.808 13.884 10.128 1.00 96.69 195 GLY A C 1
ATOM 1547 O O . GLY A 1 195 ? 0.586 13.991 10.194 1.00 96.69 195 GLY A O 1
ATOM 1548 N N . LYS A 1 196 ? 2.510 14.362 9.097 1.00 97.12 196 LYS A N 1
ATOM 1549 C CA . LYS A 1 196 ? 1.891 15.043 7.945 1.00 97.12 196 LYS A CA 1
ATOM 1550 C C . LYS A 1 196 ? 2.113 14.327 6.630 1.00 97.12 196 LYS A C 1
ATOM 1552 O O . LYS A 1 196 ? 1.265 14.416 5.753 1.00 97.12 196 LYS A O 1
ATOM 1557 N N . TYR A 1 197 ? 3.247 13.648 6.493 1.00 98.12 197 TYR A N 1
ATOM 1558 C CA . TYR A 1 197 ? 3.660 13.057 5.231 1.00 98.12 197 TYR A CA 1
ATOM 1559 C C . TYR A 1 197 ? 3.734 11.543 5.335 1.00 98.12 197 TYR A C 1
ATOM 1561 O O . TYR A 1 197 ? 4.269 10.999 6.304 1.00 98.12 197 TYR A O 1
ATOM 1569 N N . GLY A 1 198 ? 3.206 10.889 4.309 1.00 98.19 198 GLY A N 1
ATOM 1570 C CA . GLY A 1 198 ? 3.340 9.464 4.075 1.00 98.19 198 GLY A CA 1
ATOM 1571 C C . GLY A 1 198 ? 3.957 9.213 2.706 1.00 98.19 198 GLY A C 1
ATOM 1572 O O . GLY A 1 198 ? 3.837 10.034 1.796 1.00 98.19 198 GLY A O 1
ATOM 1573 N N . TYR A 1 199 ? 4.617 8.073 2.558 1.00 98.69 199 TYR A N 1
ATOM 1574 C CA . TYR A 1 199 ? 5.275 7.683 1.321 1.00 98.69 199 TYR A CA 1
ATOM 1575 C C . TYR A 1 199 ? 4.644 6.403 0.786 1.00 98.69 199 TYR A C 1
ATOM 1577 O O . TYR A 1 199 ? 4.450 5.433 1.521 1.00 98.69 199 TYR A O 1
ATOM 1585 N N . ALA A 1 200 ? 4.303 6.418 -0.496 1.00 98.19 200 ALA A N 1
ATOM 1586 C CA . ALA A 1 200 ? 3.529 5.374 -1.145 1.00 98.19 200 ALA A CA 1
ATOM 1587 C C . ALA A 1 200 ? 4.360 4.684 -2.230 1.00 98.19 200 ALA A C 1
ATOM 1589 O O . ALA A 1 200 ? 4.826 5.324 -3.175 1.00 98.19 200 ALA A O 1
ATOM 1590 N N . ALA A 1 201 ? 4.516 3.367 -2.093 1.00 97.44 201 ALA A N 1
ATOM 1591 C CA . ALA A 1 201 ? 5.147 2.507 -3.085 1.00 97.44 201 ALA A CA 1
ATOM 1592 C C . ALA A 1 201 ? 4.062 1.864 -3.958 1.00 97.44 201 ALA A C 1
ATOM 1594 O O . ALA A 1 201 ? 3.234 1.101 -3.464 1.00 97.44 201 ALA A O 1
ATOM 1595 N N . MET A 1 202 ? 4.028 2.205 -5.248 1.00 96.69 202 MET A N 1
ATOM 1596 C CA . MET A 1 202 ? 2.917 1.856 -6.145 1.00 96.69 202 MET A CA 1
ATOM 1597 C C . MET A 1 202 ? 3.336 0.901 -7.272 1.00 96.69 202 MET A C 1
ATOM 1599 O O . MET A 1 202 ? 2.830 0.980 -8.397 1.00 96.69 202 MET A O 1
ATOM 1603 N N . GLY A 1 203 ? 4.274 -0.012 -7.003 1.00 94.88 203 GLY A N 1
ATOM 1604 C CA . GLY A 1 203 ? 4.798 -0.925 -8.016 1.00 94.88 203 GLY A CA 1
ATOM 1605 C C . GLY A 1 203 ? 5.372 -0.161 -9.215 1.00 94.88 203 GLY A C 1
ATOM 1606 O O . GLY A 1 203 ? 6.130 0.795 -9.065 1.00 94.88 203 GLY A O 1
ATOM 1607 N N . GLY A 1 204 ? 4.966 -0.551 -10.421 1.00 95.00 204 GLY A N 1
ATOM 1608 C CA . GLY A 1 204 ? 5.332 0.102 -11.680 1.00 95.00 204 GLY A CA 1
ATOM 1609 C C . GLY A 1 204 ? 4.757 1.511 -11.898 1.00 95.00 204 GLY A C 1
ATOM 1610 O O . GLY A 1 204 ? 5.091 2.134 -12.908 1.00 95.00 204 GLY A O 1
ATOM 1611 N N . LEU A 1 205 ? 3.914 2.012 -10.984 1.00 96.31 205 LEU A N 1
ATOM 1612 C CA . LEU A 1 205 ? 3.430 3.402 -10.975 1.00 96.31 205 LEU A CA 1
ATOM 1613 C C . LEU A 1 205 ? 4.385 4.347 -10.224 1.00 96.31 205 LEU A C 1
ATOM 1615 O O . LEU A 1 205 ? 4.198 5.555 -10.273 1.00 96.31 205 LEU A O 1
ATOM 1619 N N . GLY A 1 206 ? 5.411 3.813 -9.551 1.00 96.06 206 GLY A N 1
ATOM 1620 C CA . GLY A 1 206 ? 6.481 4.606 -8.951 1.00 96.06 206 GLY A CA 1
ATOM 1621 C C . GLY A 1 206 ? 6.276 4.959 -7.477 1.00 96.06 206 GLY A C 1
ATOM 1622 O O . GLY A 1 206 ? 5.577 4.270 -6.727 1.00 96.06 206 GLY A O 1
ATOM 1623 N N . PHE A 1 207 ? 6.958 6.027 -7.066 1.00 98.50 207 PHE A N 1
ATOM 1624 C CA . PHE A 1 207 ? 7.014 6.526 -5.693 1.00 98.50 207 PHE A CA 1
ATOM 1625 C C . PHE A 1 207 ? 6.195 7.805 -5.572 1.00 98.50 207 PHE A C 1
ATOM 1627 O O . PHE A 1 207 ? 6.349 8.710 -6.391 1.00 98.50 207 PHE A O 1
ATOM 1634 N N . TYR A 1 208 ? 5.385 7.909 -4.523 1.00 98.69 208 TYR A N 1
ATOM 1635 C CA . TYR A 1 208 ? 4.553 9.079 -4.260 1.00 98.69 208 TYR A CA 1
ATOM 1636 C C . TYR A 1 208 ? 4.810 9.638 -2.864 1.00 98.69 208 TYR A C 1
ATOM 1638 O O . TYR A 1 208 ? 4.904 8.884 -1.892 1.00 98.69 208 TYR A O 1
ATOM 1646 N N . VAL A 1 209 ? 4.856 10.966 -2.765 1.00 98.81 209 VAL A N 1
ATOM 1647 C CA . VAL A 1 209 ? 4.815 11.687 -1.489 1.00 98.81 209 VAL A CA 1
ATOM 1648 C C . VAL A 1 209 ? 3.400 12.204 -1.279 1.00 98.81 209 VAL A C 1
ATOM 1650 O O . VAL A 1 209 ? 2.854 12.909 -2.132 1.00 98.81 209 VAL A O 1
ATOM 1653 N N . LEU A 1 210 ? 2.803 11.840 -0.148 1.00 98.75 210 LEU A N 1
ATOM 1654 C CA . LEU A 1 210 ? 1.420 12.148 0.190 1.00 98.75 210 LEU A CA 1
ATOM 1655 C C . LEU A 1 210 ? 1.361 13.068 1.410 1.00 98.75 210 LEU A C 1
ATOM 1657 O O . LEU A 1 210 ? 2.057 12.830 2.396 1.00 98.75 210 LEU A O 1
ATOM 1661 N N 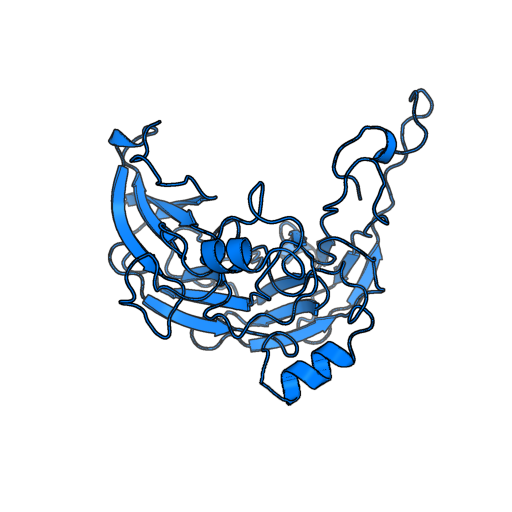. ASP A 1 211 ? 0.491 14.074 1.372 1.00 98.50 211 ASP A N 1
ATOM 1662 C CA . ASP A 1 211 ? -0.020 14.741 2.569 1.00 98.50 211 ASP A CA 1
ATOM 1663 C C . ASP A 1 211 ? -1.194 13.925 3.115 1.00 98.50 211 ASP A C 1
ATOM 1665 O O . ASP A 1 211 ? -2.216 13.736 2.449 1.00 98.50 211 ASP A O 1
ATOM 1669 N N . ILE A 1 212 ? -1.010 13.426 4.330 1.00 98.38 212 ILE A N 1
ATOM 1670 C CA . ILE A 1 212 ? -1.946 12.577 5.069 1.00 98.38 212 ILE A CA 1
ATOM 1671 C C . ILE A 1 212 ? -2.451 13.263 6.343 1.00 98.38 212 ILE A C 1
ATOM 1673 O O . ILE A 1 212 ? -3.092 12.622 7.172 1.00 98.38 212 ILE A O 1
ATOM 1677 N N . SER A 1 213 ? -2.146 14.553 6.527 1.00 98.25 213 SER A N 1
ATOM 1678 C CA . SER A 1 213 ? -2.521 15.304 7.731 1.00 98.25 213 SER A CA 1
ATOM 1679 C C . SER A 1 213 ? -4.037 15.437 7.922 1.00 98.25 213 SER A C 1
ATOM 1681 O O . SER A 1 213 ? -4.498 15.662 9.040 1.00 98.25 213 SER A O 1
ATOM 1683 N N . ASP A 1 214 ? -4.804 15.256 6.847 1.00 98.12 214 ASP A N 1
ATOM 1684 C CA . ASP A 1 214 ? -6.262 15.167 6.830 1.00 98.12 214 ASP A CA 1
ATOM 1685 C C . ASP A 1 214 ? -6.669 13.844 6.152 1.00 98.12 214 ASP A C 1
ATOM 1687 O O . ASP A 1 214 ? -6.834 13.810 4.933 1.00 98.12 214 ASP A O 1
ATOM 1691 N N . PRO A 1 215 ? -6.784 12.722 6.891 1.00 98.25 215 PRO A N 1
ATOM 1692 C CA . PRO A 1 215 ? -7.028 11.399 6.303 1.00 98.25 215 PRO A CA 1
ATOM 1693 C C . PRO A 1 215 ? -8.299 11.277 5.434 1.00 98.25 215 PRO A C 1
ATOM 1695 O O . PRO A 1 215 ? -8.265 10.538 4.451 1.00 98.25 215 PRO A O 1
ATOM 1698 N N . PRO A 1 216 ? -9.407 11.998 5.699 1.00 98.44 216 PRO A N 1
ATOM 1699 C CA . PRO A 1 216 ? -10.520 12.127 4.750 1.00 98.44 216 PRO A CA 1
ATOM 1700 C C . PRO A 1 216 ? -10.155 12.746 3.389 1.00 98.44 216 PRO A C 1
ATOM 1702 O O . PRO A 1 216 ? -10.869 12.529 2.415 1.00 98.44 216 PRO A O 1
ATOM 1705 N N . ASN A 1 217 ? -9.057 13.501 3.300 1.00 97.94 217 ASN A N 1
ATOM 1706 C CA . ASN A 1 217 ? -8.620 14.231 2.110 1.00 97.94 217 ASN A CA 1
ATOM 1707 C C . ASN A 1 217 ? -7.111 14.040 1.849 1.00 97.94 217 ASN A C 1
ATOM 1709 O O . ASN A 1 217 ? -6.362 15.020 1.800 1.00 97.94 217 ASN A O 1
ATOM 1713 N N . ILE A 1 218 ? -6.663 12.792 1.660 1.00 98.38 218 ILE A N 1
ATOM 1714 C CA . ILE A 1 218 ? -5.270 12.487 1.278 1.00 98.38 218 ILE A CA 1
ATOM 1715 C C . ILE A 1 218 ? -4.927 13.192 -0.040 1.00 98.38 218 ILE A C 1
ATOM 1717 O O . ILE A 1 218 ? -5.666 13.081 -1.022 1.00 98.38 218 ILE A O 1
ATOM 1721 N N . LYS A 1 219 ? -3.783 13.883 -0.086 1.00 98.06 219 LYS A N 1
ATOM 1722 C CA . LYS A 1 219 ? -3.320 14.602 -1.283 1.00 98.06 219 LYS A CA 1
ATOM 1723 C C . LYS A 1 219 ? -1.971 14.088 -1.743 1.00 98.06 219 LYS A C 1
ATOM 1725 O O . LYS A 1 219 ? -1.066 13.893 -0.943 1.00 98.06 219 LYS A O 1
ATOM 1730 N N . MET A 1 220 ? -1.819 13.945 -3.052 1.00 98.12 220 MET A N 1
ATOM 1731 C CA . MET A 1 220 ? -0.513 13.759 -3.671 1.00 98.12 220 MET A CA 1
ATOM 1732 C C . MET A 1 220 ? 0.204 15.107 -3.749 1.00 98.12 220 MET A C 1
ATOM 1734 O O . MET A 1 220 ? -0.369 16.068 -4.258 1.00 98.12 220 MET A O 1
ATOM 1738 N N . LEU A 1 221 ? 1.431 15.166 -3.232 1.00 98.50 221 LEU A N 1
ATOM 1739 C CA . LEU A 1 221 ? 2.305 16.339 -3.334 1.00 98.50 221 LEU A CA 1
ATOM 1740 C C . LEU A 1 221 ? 3.248 16.201 -4.526 1.00 98.50 221 LEU A C 1
ATOM 1742 O O . LEU A 1 221 ? 3.455 17.132 -5.294 1.00 98.50 221 LEU A O 1
ATOM 1746 N N . SER A 1 222 ? 3.822 15.013 -4.695 1.00 98.56 222 SER A N 1
ATOM 1747 C CA . SER A 1 222 ? 4.760 14.743 -5.777 1.00 98.56 222 SER A CA 1
ATOM 1748 C C . SER A 1 222 ? 4.840 13.255 -6.095 1.00 98.56 222 SER A C 1
ATOM 1750 O O . SER A 1 222 ? 4.381 12.402 -5.325 1.00 98.56 222 SER A O 1
ATOM 1752 N N . HIS A 1 223 ? 5.445 12.948 -7.241 1.00 97.69 223 HIS A N 1
ATOM 1753 C CA . HIS A 1 223 ? 5.749 11.587 -7.653 1.00 97.69 223 HIS A CA 1
ATOM 1754 C C . HIS A 1 223 ? 7.126 11.505 -8.321 1.00 97.69 223 HIS A C 1
ATOM 1756 O O . HIS A 1 223 ? 7.625 12.491 -8.868 1.00 97.69 223 HIS A O 1
ATOM 1762 N N . LEU A 1 224 ? 7.726 10.316 -8.282 1.00 98.06 224 LEU A N 1
ATOM 1763 C CA . LEU A 1 224 ? 8.941 9.971 -9.011 1.00 98.06 224 LEU A CA 1
ATOM 1764 C C . LEU A 1 224 ? 8.728 8.679 -9.796 1.00 98.06 224 LEU A C 1
ATOM 1766 O O . LEU A 1 224 ? 8.284 7.666 -9.250 1.00 98.06 224 LEU A O 1
ATOM 1770 N N . ASP A 1 225 ? 9.111 8.724 -11.067 1.00 95.06 225 ASP A N 1
ATOM 1771 C CA . ASP A 1 225 ? 9.242 7.551 -11.919 1.00 95.06 225 ASP A CA 1
ATOM 1772 C C . ASP A 1 225 ? 10.652 6.967 -11.830 1.00 95.06 225 ASP A C 1
ATOM 1774 O O . ASP A 1 225 ? 11.641 7.675 -11.621 1.00 95.06 225 ASP A O 1
ATOM 1778 N N . PHE A 1 226 ? 10.743 5.661 -12.064 1.00 94.38 226 PHE A N 1
ATOM 1779 C CA . PHE A 1 226 ? 12.004 4.925 -12.075 1.00 94.38 226 PHE A CA 1
ATOM 1780 C C . PHE A 1 226 ? 12.192 4.201 -13.406 1.00 94.38 226 PHE A C 1
ATOM 1782 O O . PHE A 1 226 ? 11.196 3.830 -14.047 1.00 94.38 226 PHE A O 1
ATOM 1789 N N . PRO A 1 227 ? 13.448 3.948 -13.819 1.00 92.00 227 PRO A N 1
ATOM 1790 C CA . PRO A 1 227 ? 13.733 3.063 -14.939 1.00 92.00 227 PRO A CA 1
ATOM 1791 C C . PRO A 1 227 ? 13.000 1.718 -14.787 1.00 92.00 227 PRO A C 1
ATOM 1793 O O . PRO A 1 227 ? 12.949 1.187 -13.678 1.00 92.00 227 PRO A O 1
ATOM 1796 N N . PRO A 1 228 ? 12.429 1.153 -15.865 1.00 89.56 228 PRO A N 1
ATOM 1797 C CA . PRO A 1 228 ? 11.791 -0.158 -15.799 1.00 89.56 228 PRO A CA 1
ATOM 1798 C C . PRO A 1 228 ? 12.752 -1.258 -15.327 1.00 89.56 228 PRO A C 1
ATOM 1800 O O . PRO A 1 228 ? 13.756 -1.534 -15.983 1.00 89.56 228 PRO A O 1
ATOM 1803 N N . SER A 1 229 ? 12.401 -1.926 -14.229 1.00 82.94 229 SER A N 1
ATOM 1804 C CA . SER A 1 229 ? 12.992 -3.187 -13.772 1.00 82.94 229 SER A CA 1
ATOM 1805 C C . SER A 1 229 ? 11.972 -4.293 -14.040 1.00 82.94 229 SER A C 1
ATOM 1807 O O . SER A 1 229 ? 11.120 -4.596 -13.214 1.00 82.94 229 SER A O 1
ATOM 1809 N N . VAL A 1 230 ? 11.995 -4.815 -15.271 1.00 79.12 230 VAL A N 1
ATOM 1810 C CA . VAL A 1 230 ? 11.009 -5.775 -15.797 1.00 79.12 230 VAL A CA 1
ATOM 1811 C C . VAL A 1 230 ? 10.787 -6.934 -14.818 1.00 79.12 230 VAL A C 1
ATOM 1813 O O . VAL A 1 230 ? 11.750 -7.518 -14.336 1.00 79.12 230 VAL A O 1
ATOM 1816 N N . ALA A 1 231 ? 9.521 -7.301 -14.617 1.00 83.88 231 ALA A N 1
ATOM 1817 C CA . ALA A 1 231 ? 9.047 -8.333 -13.696 1.00 83.88 231 ALA A CA 1
ATOM 1818 C C . ALA A 1 231 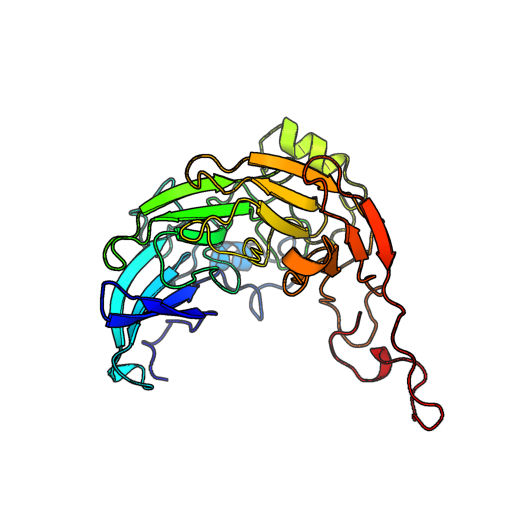? 8.997 -7.930 -12.211 1.00 83.88 231 ALA A C 1
ATOM 1820 O O . ALA A 1 231 ? 9.746 -7.076 -11.749 1.00 83.88 231 ALA A O 1
ATOM 1821 N N . GLY A 1 232 ? 8.062 -8.536 -11.481 1.00 84.38 232 GLY A N 1
ATOM 1822 C CA . GLY A 1 232 ? 7.898 -8.366 -10.039 1.00 84.38 232 GLY A CA 1
ATOM 1823 C C . GLY A 1 232 ? 7.243 -7.047 -9.624 1.00 84.38 232 GLY A C 1
ATOM 1824 O O . GLY A 1 232 ? 6.566 -6.378 -10.415 1.00 84.38 232 GLY A O 1
ATOM 1825 N N . THR A 1 233 ? 7.455 -6.683 -8.358 1.00 89.00 233 THR A N 1
ATOM 1826 C CA . THR A 1 233 ? 7.020 -5.400 -7.799 1.00 89.00 233 THR A CA 1
ATOM 1827 C C . THR A 1 233 ? 8.196 -4.432 -7.808 1.00 89.00 233 THR A C 1
ATOM 1829 O O . THR A 1 233 ? 9.140 -4.580 -7.043 1.00 89.00 233 THR A O 1
ATOM 1832 N N . GLU A 1 234 ? 8.168 -3.427 -8.679 1.00 90.94 234 GLU A N 1
ATOM 1833 C CA . GLU A 1 234 ? 9.273 -2.456 -8.809 1.00 90.94 234 GLU A CA 1
ATOM 1834 C C . GLU A 1 234 ? 9.309 -1.411 -7.683 1.00 90.94 234 GLU A C 1
ATOM 1836 O O . GLU A 1 234 ? 10.338 -0.788 -7.446 1.00 90.94 234 GLU A O 1
ATOM 1841 N N . GLY A 1 235 ? 8.198 -1.265 -6.967 1.00 93.50 235 GLY A N 1
ATOM 1842 C CA . GLY A 1 235 ? 8.043 -0.415 -5.796 1.00 93.50 235 GLY A CA 1
ATOM 1843 C C . GLY A 1 235 ? 7.206 -1.112 -4.750 1.00 93.50 235 GLY A C 1
ATOM 1844 O O . GLY A 1 235 ? 5.990 -1.187 -4.913 1.00 93.50 235 GLY A O 1
ATOM 1845 N N . ASP A 1 236 ? 7.844 -1.626 -3.707 1.00 93.88 236 ASP A N 1
ATOM 1846 C CA . ASP A 1 236 ? 7.195 -2.487 -2.714 1.00 93.88 236 ASP A CA 1
ATOM 1847 C C . ASP A 1 236 ? 7.311 -1.924 -1.297 1.00 93.88 236 ASP A C 1
ATOM 1849 O O . ASP A 1 236 ? 6.327 -1.898 -0.559 1.00 93.88 236 ASP A O 1
ATOM 1853 N N . PHE A 1 237 ? 8.496 -1.431 -0.928 1.00 95.62 237 PHE A N 1
ATOM 1854 C CA . PHE A 1 237 ? 8.801 -1.029 0.439 1.00 95.62 237 PHE A CA 1
ATOM 1855 C C . PHE A 1 237 ? 9.517 0.319 0.499 1.00 95.62 237 PHE A C 1
ATOM 1857 O O . PHE A 1 237 ? 10.324 0.653 -0.372 1.00 95.62 237 PHE A O 1
ATOM 1864 N N . ILE A 1 238 ? 9.229 1.088 1.554 1.00 98.12 238 ILE A N 1
ATOM 1865 C CA . ILE A 1 238 ? 9.915 2.345 1.849 1.00 98.12 238 ILE A CA 1
ATOM 1866 C C . ILE A 1 238 ? 10.406 2.322 3.294 1.00 98.12 238 ILE A C 1
ATOM 1868 O O . ILE A 1 238 ? 9.619 2.306 4.240 1.00 98.12 238 ILE A O 1
ATOM 1872 N N . ASN A 1 239 ? 11.723 2.366 3.485 1.00 97.94 239 ASN A N 1
ATOM 1873 C CA . ASN A 1 239 ? 12.285 2.599 4.806 1.00 97.94 239 ASN A CA 1
ATOM 1874 C C . ASN A 1 239 ? 12.153 4.085 5.162 1.00 97.94 239 ASN A C 1
ATOM 1876 O O . ASN A 1 239 ? 12.713 4.949 4.485 1.00 97.94 239 ASN A O 1
ATOM 1880 N N . VAL A 1 240 ? 11.444 4.348 6.260 1.00 97.88 240 VAL A N 1
ATOM 1881 C CA . VAL A 1 240 ? 11.195 5.689 6.809 1.00 97.88 240 VAL A CA 1
ATOM 1882 C C . VAL A 1 240 ? 11.875 5.911 8.159 1.00 97.88 240 VAL A C 1
ATOM 1884 O O . VAL A 1 240 ? 11.695 6.955 8.771 1.00 97.88 240 VAL A O 1
ATOM 1887 N N . THR A 1 241 ? 12.668 4.954 8.650 1.00 96.44 241 THR A N 1
ATOM 1888 C CA . THR A 1 241 ? 13.158 4.963 10.041 1.00 96.44 241 THR A CA 1
ATOM 1889 C C . THR A 1 241 ? 14.143 6.090 10.340 1.00 96.44 241 THR A C 1
ATOM 1891 O O . THR A 1 241 ? 14.385 6.391 11.498 1.00 96.44 241 THR A O 1
ATOM 1894 N N . GLN A 1 242 ? 14.733 6.684 9.301 1.00 95.88 242 GLN A N 1
ATOM 1895 C CA . GLN A 1 242 ? 15.756 7.728 9.406 1.00 95.88 242 GLN A CA 1
ATOM 1896 C C . GLN A 1 242 ? 15.300 9.065 8.804 1.00 95.88 242 GLN A C 1
ATOM 1898 O O . GLN A 1 242 ? 16.063 10.030 8.791 1.00 95.88 242 GLN A O 1
ATOM 1903 N N . VAL A 1 243 ? 14.078 9.145 8.266 1.00 97.69 243 VAL A N 1
ATOM 1904 C CA . VAL A 1 243 ? 13.661 10.298 7.453 1.00 97.69 243 VAL A CA 1
ATOM 1905 C C . VAL A 1 243 ? 13.492 11.572 8.279 1.00 97.69 243 VAL A C 1
ATOM 1907 O O . VAL A 1 243 ? 13.797 12.650 7.783 1.00 97.69 243 VAL A O 1
ATOM 1910 N N . GLU A 1 244 ? 13.068 11.474 9.542 1.00 95.31 244 GLU A N 1
ATOM 1911 C CA . GLU A 1 244 ? 12.932 12.651 10.414 1.00 95.31 244 GLU A CA 1
ATOM 1912 C C . GLU A 1 244 ? 14.293 13.274 10.767 1.00 95.31 244 GLU A C 1
ATOM 1914 O O . GLU A 1 244 ? 14.377 14.483 10.971 1.00 95.31 244 GLU A O 1
ATOM 1919 N N . GLU A 1 245 ? 15.364 12.473 10.793 1.00 97.00 245 GLU A N 1
ATOM 1920 C CA . GLU A 1 245 ? 16.725 12.941 11.083 1.00 97.00 245 GLU A CA 1
ATOM 1921 C C . GLU A 1 245 ? 17.479 13.381 9.822 1.00 97.00 245 GLU A C 1
ATOM 1923 O O . GLU A 1 245 ? 18.242 14.346 9.848 1.00 97.00 245 GLU A O 1
ATOM 1928 N N . THR A 1 246 ? 17.286 12.661 8.714 1.00 97.69 246 THR A N 1
ATOM 1929 C CA . THR A 1 246 ? 18.119 12.795 7.507 1.00 97.69 246 THR A CA 1
ATOM 1930 C C . THR A 1 246 ? 17.412 13.462 6.336 1.00 97.69 246 THR A C 1
ATOM 1932 O O . THR A 1 246 ? 18.078 13.899 5.401 1.00 97.69 246 THR A O 1
ATOM 1935 N N . GLY A 1 247 ? 16.078 13.501 6.346 1.00 98.06 247 GLY A N 1
ATOM 1936 C CA . GLY A 1 247 ? 15.275 13.861 5.181 1.00 98.06 247 GLY A CA 1
ATOM 1937 C C . GLY A 1 247 ? 15.300 12.815 4.063 1.00 98.06 247 GLY A C 1
ATOM 1938 O O . GLY A 1 247 ? 14.810 13.101 2.978 1.00 98.06 247 GLY A O 1
ATOM 1939 N N . VAL A 1 248 ? 15.854 11.617 4.290 1.00 98.56 248 VAL A N 1
ATOM 1940 C CA . VAL A 1 248 ? 16.026 10.579 3.262 1.00 98.56 248 VAL A CA 1
ATOM 1941 C C . VAL A 1 248 ? 15.180 9.345 3.567 1.00 98.56 248 VAL A C 1
ATOM 1943 O O . VAL A 1 248 ? 15.154 8.852 4.696 1.00 98.56 248 VAL A O 1
ATOM 1946 N N . VAL A 1 249 ? 14.528 8.815 2.532 1.00 98.69 249 VAL A N 1
ATOM 1947 C CA . VAL A 1 249 ? 13.894 7.488 2.536 1.00 98.69 249 VAL A CA 1
ATOM 1948 C C . VAL A 1 249 ? 14.630 6.533 1.602 1.00 98.69 249 VAL A C 1
ATOM 1950 O O . VAL A 1 249 ? 15.276 6.962 0.642 1.00 98.69 249 VAL A O 1
ATOM 1953 N N . TYR A 1 250 ? 14.500 5.230 1.861 1.00 98.31 250 TYR A N 1
ATOM 1954 C CA . TYR A 1 250 ? 15.002 4.186 0.965 1.00 98.31 250 TYR A CA 1
ATOM 1955 C C . TYR A 1 250 ? 13.834 3.455 0.323 1.00 98.31 250 TYR A C 1
ATOM 1957 O O . TYR A 1 250 ? 13.044 2.837 1.030 1.00 98.31 250 TYR A O 1
ATOM 1965 N N . TYR A 1 251 ? 13.731 3.528 -0.998 1.00 97.88 251 TYR A N 1
ATOM 1966 C CA . TYR A 1 251 ? 12.669 2.913 -1.789 1.00 97.88 251 TYR A CA 1
ATOM 1967 C C . TYR A 1 251 ? 13.200 1.670 -2.499 1.00 97.88 251 TYR A C 1
ATOM 1969 O O . TYR A 1 251 ? 14.202 1.750 -3.212 1.00 97.88 251 TYR A O 1
ATOM 1977 N N . SER A 1 252 ? 12.543 0.530 -2.301 1.00 95.00 252 SER A N 1
ATOM 1978 C CA . SER A 1 252 ? 12.950 -0.751 -2.878 1.00 95.00 252 SER A CA 1
ATOM 1979 C C . SER A 1 252 ? 11.782 -1.474 -3.537 1.00 95.00 252 SER A C 1
ATOM 1981 O O . SER A 1 252 ? 10.645 -1.441 -3.054 1.00 95.00 252 SER A O 1
ATOM 1983 N N . GLY A 1 253 ? 12.083 -2.182 -4.622 1.00 93.31 253 GLY A N 1
ATOM 1984 C CA . GLY A 1 253 ? 11.193 -3.199 -5.163 1.00 93.31 253 GLY A CA 1
ATOM 1985 C C . GLY A 1 253 ? 11.317 -4.529 -4.413 1.00 93.31 253 GLY A C 1
ATOM 1986 O O . GLY A 1 253 ? 12.121 -4.676 -3.495 1.00 93.31 253 GLY A O 1
ATOM 1987 N N . TYR A 1 254 ? 10.515 -5.505 -4.822 1.00 89.00 254 TYR A N 1
ATOM 1988 C CA . TYR A 1 254 ? 10.533 -6.870 -4.313 1.00 89.00 254 TYR A CA 1
ATOM 1989 C C . TYR A 1 254 ? 10.545 -7.862 -5.484 1.00 89.00 254 TYR A C 1
ATOM 1991 O O . TYR A 1 254 ? 9.555 -7.939 -6.228 1.00 89.00 254 TYR A O 1
ATOM 1999 N N . PRO A 1 255 ? 11.650 -8.610 -5.667 1.00 88.25 255 PRO A N 1
ATOM 2000 C CA . PRO A 1 255 ? 11.725 -9.665 -6.664 1.00 88.25 255 PRO A CA 1
ATOM 2001 C C . PRO A 1 255 ? 10.756 -10.808 -6.371 1.00 88.25 255 PRO A C 1
ATOM 2003 O O . PRO A 1 255 ? 10.808 -11.429 -5.304 1.00 88.25 255 PRO A O 1
ATOM 2006 N N . LEU A 1 256 ? 9.886 -11.101 -7.338 1.00 86.44 256 LEU A N 1
ATOM 2007 C CA . LEU A 1 256 ? 8.900 -12.179 -7.229 1.00 86.44 256 LEU A CA 1
ATOM 2008 C C . LEU A 1 256 ? 9.370 -13.474 -7.890 1.00 86.44 256 LEU A C 1
ATOM 2010 O O . LEU A 1 256 ? 8.860 -14.539 -7.546 1.00 86.44 256 LEU A O 1
ATOM 2014 N N . ASN A 1 257 ? 10.329 -13.401 -8.815 1.00 86.38 257 ASN A N 1
ATOM 2015 C CA . ASN A 1 257 ? 10.996 -14.586 -9.337 1.00 86.38 257 ASN A CA 1
ATOM 2016 C C . ASN A 1 257 ? 12.272 -14.865 -8.543 1.00 86.38 257 ASN A C 1
ATOM 2018 O O . ASN A 1 257 ? 13.084 -13.980 -8.273 1.00 86.38 257 ASN A O 1
ATOM 2022 N N . GLU A 1 258 ? 12.435 -16.128 -8.176 1.00 85.81 258 GLU A N 1
ATOM 2023 C CA . GLU A 1 258 ? 13.552 -16.603 -7.369 1.00 85.81 258 GLU A CA 1
ATOM 2024 C C . GLU A 1 258 ? 14.777 -16.928 -8.237 1.00 85.81 258 GLU A C 1
ATOM 2026 O O . GLU A 1 258 ? 14.726 -16.925 -9.469 1.00 85.81 258 GLU A O 1
ATOM 2031 N N . ASP A 1 259 ? 15.894 -17.241 -7.582 1.00 85.56 259 ASP A N 1
ATOM 2032 C CA . ASP A 1 259 ? 17.077 -17.864 -8.189 1.00 85.56 259 ASP A CA 1
ATOM 2033 C C . ASP A 1 259 ? 17.732 -17.032 -9.311 1.00 85.56 259 ASP A C 1
ATOM 2035 O O . ASP A 1 259 ? 18.405 -17.567 -10.194 1.00 85.56 259 ASP A O 1
ATOM 2039 N N . GLY A 1 260 ? 17.553 -15.707 -9.276 1.00 83.38 260 GLY A N 1
ATOM 2040 C CA . GLY A 1 260 ? 18.136 -14.782 -10.250 1.00 83.38 260 GLY A CA 1
ATOM 2041 C C . GLY A 1 260 ? 17.415 -14.735 -11.600 1.00 83.38 260 GLY A C 1
ATOM 2042 O O . GLY A 1 260 ? 17.980 -14.221 -12.565 1.00 83.38 260 GLY A O 1
ATOM 2043 N N . TRP A 1 261 ? 16.176 -15.232 -11.684 1.00 87.25 261 TRP A N 1
ATOM 2044 C CA . TRP A 1 261 ? 15.327 -15.126 -12.881 1.00 87.25 261 TRP A CA 1
ATOM 2045 C C . TRP A 1 261 ? 14.615 -13.772 -13.024 1.00 87.25 261 TRP A C 1
ATOM 2047 O O . TRP A 1 261 ? 13.712 -13.622 -13.846 1.00 87.25 261 TRP A O 1
ATOM 2057 N N . GLU A 1 262 ? 15.045 -12.775 -12.255 1.00 87.19 262 GLU A N 1
ATOM 2058 C CA . GLU A 1 262 ? 14.560 -11.402 -12.302 1.00 87.19 262 GLU A CA 1
ATOM 2059 C C . GLU A 1 262 ? 15.736 -10.416 -12.333 1.00 87.19 262 GLU A C 1
ATOM 2061 O O . GLU A 1 262 ? 16.769 -10.675 -11.705 1.00 87.19 262 GLU A O 1
ATOM 2066 N N . PRO A 1 263 ? 15.616 -9.275 -13.037 1.00 86.94 263 PRO A N 1
ATOM 2067 C CA . PRO A 1 263 ? 16.554 -8.174 -12.889 1.00 86.94 263 PRO A CA 1
ATOM 2068 C C . PRO A 1 263 ? 16.651 -7.710 -11.433 1.00 86.94 263 PRO A C 1
ATOM 2070 O O . PRO A 1 263 ? 15.647 -7.603 -10.729 1.00 86.94 263 PRO A O 1
ATOM 2073 N N . TYR A 1 264 ? 17.869 -7.367 -11.019 1.00 88.56 264 TYR A N 1
ATOM 2074 C CA . TYR A 1 264 ? 18.117 -6.702 -9.741 1.00 88.56 264 TYR A CA 1
ATOM 2075 C C . TYR A 1 264 ? 17.334 -5.386 -9.660 1.00 88.56 264 TYR A C 1
ATOM 2077 O O . TYR A 1 264 ? 17.270 -4.647 -10.651 1.00 88.56 264 TYR A O 1
ATOM 2085 N N . LYS A 1 265 ? 16.740 -5.090 -8.501 1.00 90.00 265 LYS A N 1
ATOM 2086 C CA . LYS A 1 265 ? 16.025 -3.841 -8.250 1.00 90.00 265 LYS A CA 1
ATOM 2087 C C . LYS A 1 265 ? 16.902 -2.960 -7.376 1.00 90.00 265 LYS A C 1
ATOM 2089 O O . LYS A 1 265 ? 17.276 -3.282 -6.255 1.00 90.00 265 LYS A O 1
ATOM 2094 N N . ASP A 1 266 ? 17.270 -1.812 -7.925 1.00 93.19 266 ASP A N 1
ATOM 2095 C CA . ASP A 1 266 ? 18.042 -0.851 -7.160 1.00 93.19 266 ASP A CA 1
ATOM 2096 C C . ASP A 1 266 ? 17.242 -0.359 -5.946 1.00 93.19 266 ASP A C 1
ATOM 2098 O O . ASP A 1 266 ? 16.043 -0.086 -6.032 1.00 93.19 266 ASP A O 1
ATOM 2102 N N . ILE A 1 267 ? 17.933 -0.199 -4.816 1.00 95.50 267 ILE A N 1
ATOM 2103 C CA . ILE A 1 267 ? 17.385 0.488 -3.646 1.00 95.50 267 ILE A CA 1
ATOM 2104 C C . ILE A 1 267 ? 17.732 1.963 -3.789 1.00 95.50 267 ILE A C 1
ATOM 2106 O O . ILE A 1 267 ? 18.902 2.340 -3.688 1.00 95.50 267 ILE A O 1
ATOM 2110 N N . TYR A 1 268 ? 16.728 2.797 -4.024 1.00 97.62 268 TYR A N 1
ATOM 2111 C CA . TYR A 1 268 ? 16.906 4.223 -4.258 1.00 97.62 268 TYR A CA 1
ATOM 2112 C C . TYR A 1 268 ? 16.939 4.995 -2.94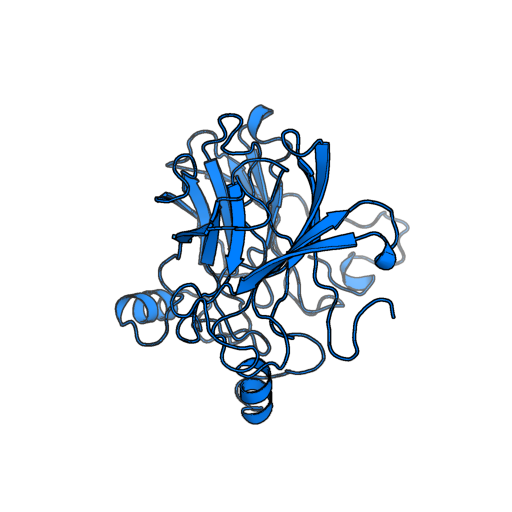4 1.00 97.62 268 TYR A C 1
ATOM 2114 O O . TYR A 1 268 ? 16.046 4.861 -2.112 1.00 97.62 268 TYR A O 1
ATOM 2122 N N . MET A 1 269 ? 17.946 5.850 -2.791 1.00 98.50 269 MET A N 1
ATOM 2123 C CA . MET A 1 269 ? 17.983 6.889 -1.765 1.00 98.50 269 MET A CA 1
ATOM 2124 C C . MET A 1 269 ? 17.268 8.122 -2.303 1.00 98.50 269 MET A C 1
ATOM 2126 O O . MET A 1 269 ? 17.682 8.675 -3.327 1.00 98.50 269 MET A O 1
ATOM 2130 N N . ILE A 1 270 ? 16.215 8.560 -1.622 1.00 98.81 270 ILE A N 1
ATOM 2131 C CA . ILE A 1 270 ? 15.387 9.682 -2.064 1.00 98.81 270 ILE A CA 1
ATOM 2132 C C . ILE A 1 270 ? 15.368 10.739 -0.965 1.00 98.81 270 ILE A C 1
ATOM 2134 O O . ILE A 1 270 ? 14.903 10.474 0.141 1.00 98.81 270 ILE A O 1
ATOM 2138 N N . ASP A 1 271 ? 15.863 11.934 -1.277 1.00 98.69 271 ASP A N 1
ATOM 2139 C CA . ASP A 1 271 ? 15.700 13.120 -0.439 1.00 98.69 271 ASP A CA 1
ATOM 2140 C C . ASP A 1 271 ? 14.265 13.636 -0.569 1.00 98.69 271 ASP A C 1
ATOM 2142 O O . ASP A 1 271 ? 13.813 13.993 -1.660 1.00 98.69 271 ASP A O 1
ATOM 2146 N N . VAL A 1 272 ? 13.561 13.662 0.556 1.00 98.62 272 VAL A N 1
ATOM 2147 C CA . VAL A 1 272 ? 12.174 14.103 0.726 1.00 98.62 272 VAL A CA 1
ATOM 2148 C C . VAL A 1 272 ? 12.069 15.298 1.680 1.00 98.62 272 VAL A C 1
ATOM 2150 O O . VAL A 1 272 ? 10.972 15.660 2.101 1.00 98.62 272 VAL A O 1
ATOM 2153 N N . SER A 1 273 ? 13.189 15.970 1.979 1.00 98.06 273 SER A N 1
ATOM 2154 C CA . SER A 1 273 ? 13.222 17.201 2.792 1.00 98.06 273 SER A CA 1
ATOM 2155 C C . SER A 1 273 ? 12.330 18.309 2.217 1.00 98.06 273 SER A C 1
ATOM 2157 O O . SER A 1 273 ? 11.846 19.181 2.942 1.00 98.06 273 SER A O 1
ATOM 2159 N N . HIS A 1 274 ? 12.090 18.264 0.903 1.00 97.69 274 HIS A N 1
ATOM 2160 C CA . HIS A 1 274 ? 11.103 19.069 0.193 1.00 97.69 274 HIS A CA 1
ATOM 2161 C C . HIS A 1 274 ? 10.043 18.144 -0.437 1.00 97.69 274 HIS A C 1
ATOM 2163 O O . HIS A 1 274 ? 10.229 17.706 -1.571 1.00 97.69 274 HIS A O 1
ATOM 2169 N N . PRO A 1 275 ? 8.930 17.856 0.266 1.00 96.94 275 PRO A N 1
ATOM 2170 C CA . PRO A 1 275 ? 7.915 16.877 -0.153 1.00 96.94 275 PRO A CA 1
ATOM 2171 C C . PRO A 1 275 ? 7.295 17.112 -1.540 1.00 96.94 275 PRO A C 1
ATOM 2173 O O . PRO A 1 275 ? 6.900 16.165 -2.209 1.00 96.94 275 PRO A O 1
ATOM 2176 N N . GLU A 1 276 ? 7.236 18.365 -1.987 1.00 98.12 276 GLU A N 1
ATOM 2177 C CA . GLU A 1 276 ? 6.733 18.784 -3.309 1.00 98.12 276 GLU A CA 1
ATOM 2178 C C . GLU A 1 276 ? 7.748 18.542 -4.446 1.00 98.12 276 GLU A C 1
ATOM 2180 O O . GLU A 1 276 ? 7.410 18.610 -5.624 1.00 98.12 276 GLU A O 1
ATOM 2185 N N . ALA A 1 277 ? 9.019 18.298 -4.115 1.00 98.12 277 ALA A N 1
ATOM 2186 C CA . ALA A 1 277 ? 10.105 18.155 -5.082 1.00 98.12 277 ALA A CA 1
ATOM 2187 C C . ALA A 1 277 ? 11.186 17.170 -4.586 1.00 98.12 277 ALA A C 1
ATOM 2189 O O . ALA A 1 277 ? 12.342 17.577 -4.397 1.00 98.12 277 ALA A O 1
ATOM 2190 N N . PRO A 1 278 ? 10.831 15.891 -4.358 1.00 98.31 278 PRO A N 1
ATOM 2191 C CA . PRO A 1 278 ? 11.770 14.875 -3.913 1.00 98.31 278 PRO A CA 1
ATOM 2192 C C . PRO A 1 278 ? 12.840 14.613 -4.977 1.00 98.31 278 PRO A C 1
ATOM 2194 O O . PRO A 1 278 ? 12.619 14.813 -6.175 1.00 98.31 278 PRO A O 1
ATOM 2197 N N . LYS A 1 279 ? 14.021 14.162 -4.548 1.00 98.44 279 LYS A N 1
ATOM 2198 C CA . LYS A 1 279 ? 15.172 13.953 -5.438 1.00 98.44 279 LYS A CA 1
ATOM 2199 C C . LYS A 1 279 ? 15.837 12.615 -5.187 1.00 98.44 279 LYS A C 1
ATOM 2201 O O . LYS A 1 279 ? 16.193 12.292 -4.060 1.00 98.44 279 LYS A O 1
ATOM 2206 N N . ILE A 1 280 ? 16.091 11.876 -6.262 1.00 98.56 280 ILE A N 1
ATOM 2207 C CA . ILE A 1 280 ? 16.932 10.680 -6.207 1.00 98.56 280 ILE A CA 1
ATOM 2208 C C . ILE A 1 280 ? 18.379 11.127 -5.973 1.00 98.56 280 ILE A C 1
ATOM 2210 O O . ILE A 1 280 ? 18.956 11.837 -6.796 1.00 98.56 280 ILE A O 1
ATOM 2214 N N . LEU A 1 281 ? 18.961 10.707 -4.850 1.00 98.31 281 LEU A N 1
ATOM 2215 C CA . LEU A 1 281 ? 20.367 10.955 -4.515 1.00 98.31 281 LEU A CA 1
ATOM 2216 C C . LEU A 1 281 ? 21.295 9.919 -5.156 1.00 98.31 281 LEU A C 1
ATOM 2218 O O . LEU A 1 281 ? 22.449 10.210 -5.461 1.00 98.31 281 LEU A O 1
ATOM 2222 N N . GLY A 1 282 ? 20.787 8.705 -5.350 1.00 97.75 282 GLY A N 1
ATOM 2223 C CA . GLY A 1 282 ? 21.518 7.579 -5.911 1.00 97.75 282 GLY A CA 1
ATOM 2224 C C . GLY A 1 282 ? 20.895 6.257 -5.487 1.00 97.75 282 GLY A C 1
ATOM 2225 O O . GLY A 1 282 ? 19.766 6.222 -4.993 1.00 97.75 282 GLY A O 1
ATOM 2226 N N . THR A 1 283 ? 21.645 5.176 -5.662 1.00 97.00 283 THR A N 1
ATOM 2227 C CA . THR A 1 283 ? 21.237 3.823 -5.280 1.00 97.00 283 THR A CA 1
ATOM 2228 C C . THR A 1 283 ? 22.220 3.238 -4.272 1.00 97.00 283 THR A C 1
ATOM 2230 O O . THR A 1 283 ? 23.403 3.594 -4.265 1.00 97.00 283 THR A O 1
ATOM 2233 N N . LEU A 1 284 ? 21.741 2.369 -3.380 1.00 95.44 284 LEU A N 1
ATOM 2234 C CA . LEU A 1 284 ? 22.635 1.596 -2.521 1.00 95.44 284 LEU A CA 1
ATOM 2235 C C . LEU A 1 284 ? 23.455 0.613 -3.369 1.00 95.44 284 LEU A C 1
ATOM 2237 O O . LEU A 1 284 ? 22.935 0.060 -4.342 1.00 95.44 284 LEU A O 1
ATOM 2241 N N . PRO A 1 285 ? 24.726 0.361 -3.008 1.00 94.25 285 PRO A N 1
ATOM 2242 C CA . PRO A 1 285 ? 25.540 -0.600 -3.730 1.00 94.25 285 PRO A CA 1
ATOM 2243 C C . PRO A 1 285 ? 24.949 -2.005 -3.596 1.00 94.25 285 PRO A C 1
ATOM 2245 O O . PRO A 1 285 ? 24.555 -2.426 -2.505 1.00 94.25 285 PRO A O 1
ATOM 2248 N N . ARG A 1 286 ? 24.955 -2.759 -4.699 1.00 91.50 286 ARG A N 1
ATOM 2249 C CA . ARG A 1 286 ? 24.645 -4.189 -4.670 1.00 91.50 286 ARG A CA 1
ATOM 2250 C C . ARG A 1 286 ? 25.635 -4.905 -3.739 1.00 91.50 286 ARG A C 1
ATOM 2252 O O . ARG A 1 286 ? 26.844 -4.717 -3.903 1.00 91.50 286 ARG A O 1
ATOM 2259 N N . PRO A 1 287 ? 25.163 -5.730 -2.790 1.00 91.62 287 PRO A N 1
ATOM 2260 C CA . PRO A 1 287 ? 26.047 -6.500 -1.925 1.00 91.62 287 PRO A CA 1
ATOM 2261 C C . PRO A 1 287 ? 26.977 -7.416 -2.730 1.00 91.62 287 PRO A C 1
ATOM 2263 O O . PRO A 1 287 ? 26.524 -8.153 -3.606 1.00 91.62 287 PRO A O 1
ATOM 2266 N N . VAL A 1 288 ? 28.270 -7.397 -2.401 1.00 93.50 288 VAL A N 1
ATOM 2267 C CA . VAL A 1 288 ? 29.282 -8.284 -2.993 1.00 93.50 288 VAL A CA 1
ATOM 2268 C C . VAL A 1 288 ? 29.561 -9.426 -2.012 1.00 93.50 288 VAL A C 1
ATOM 2270 O O . VAL A 1 288 ? 29.803 -9.148 -0.833 1.00 93.50 288 VAL A O 1
ATOM 2273 N N . PRO A 1 289 ? 29.508 -10.699 -2.445 1.00 94.44 289 PRO A N 1
ATOM 2274 C CA . PRO A 1 289 ? 29.898 -11.816 -1.590 1.00 94.44 289 PRO A CA 1
ATOM 2275 C C . PRO A 1 289 ? 31.351 -11.686 -1.099 1.00 94.44 289 PRO A C 1
ATOM 2277 O O . PRO A 1 289 ? 32.186 -11.141 -1.824 1.00 94.44 289 PRO A O 1
ATOM 2280 N N . PRO A 1 290 ? 31.680 -12.180 0.109 1.00 95.88 290 PRO A N 1
ATOM 2281 C CA . PRO A 1 290 ? 33.063 -12.202 0.580 1.00 95.88 290 PRO A CA 1
ATOM 2282 C C . PRO A 1 290 ? 33.953 -13.043 -0.351 1.00 95.88 290 PRO A C 1
ATOM 2284 O O . PRO A 1 290 ? 33.467 -13.948 -1.025 1.00 95.88 290 PRO A O 1
ATOM 2287 N N . GLU A 1 291 ? 35.257 -12.751 -0.395 1.00 96.19 291 GLU A N 1
ATOM 2288 C CA . GLU A 1 291 ? 36.192 -13.367 -1.358 1.00 96.19 291 GLU A CA 1
ATOM 2289 C C . GLU A 1 291 ? 36.275 -14.901 -1.259 1.00 96.19 291 GLU A C 1
ATOM 2291 O O . GLU A 1 291 ? 36.571 -15.569 -2.248 1.00 96.19 291 GLU A O 1
ATOM 2296 N N . ASP A 1 292 ? 36.009 -15.469 -0.081 1.00 96.81 292 ASP A N 1
ATOM 2297 C CA . ASP A 1 292 ? 36.007 -16.910 0.182 1.00 96.81 292 ASP A CA 1
ATOM 2298 C C . ASP A 1 292 ? 34.644 -17.583 -0.074 1.00 96.81 292 ASP A C 1
ATOM 2300 O O . ASP A 1 292 ? 34.496 -18.794 0.124 1.00 96.81 292 ASP A O 1
ATOM 2304 N N . ALA A 1 293 ? 33.642 -16.828 -0.538 1.00 96.19 293 ALA A N 1
ATOM 2305 C CA . ALA A 1 293 ? 32.342 -17.368 -0.894 1.00 96.19 293 ALA A CA 1
ATOM 2306 C C . ALA A 1 293 ? 32.440 -18.341 -2.080 1.00 96.19 293 ALA A C 1
ATOM 2308 O O . ALA A 1 293 ? 33.069 -18.075 -3.101 1.00 96.19 293 ALA A O 1
ATOM 2309 N N . LEU A 1 294 ? 31.703 -19.453 -1.999 1.00 95.56 294 LEU A N 1
ATOM 2310 C CA . LEU A 1 294 ? 31.556 -20.416 -3.103 1.00 95.56 294 LEU A CA 1
ATOM 2311 C C . LEU A 1 294 ? 30.603 -19.928 -4.214 1.00 95.56 294 LEU A C 1
ATOM 2313 O O . LEU A 1 294 ? 30.139 -20.722 -5.031 1.00 95.56 294 LEU A O 1
ATOM 2317 N N . PHE A 1 295 ? 30.257 -18.643 -4.205 1.00 92.75 295 PHE A N 1
ATOM 2318 C CA . PHE A 1 295 ? 29.315 -18.001 -5.109 1.00 92.75 295 PHE A CA 1
ATOM 2319 C C . PHE A 1 295 ? 29.795 -16.581 -5.412 1.00 92.75 295 PHE A C 1
ATOM 2321 O O . PHE A 1 295 ? 30.420 -15.933 -4.578 1.00 92.75 295 PHE A O 1
ATOM 2328 N N . THR A 1 296 ? 29.500 -16.100 -6.613 1.00 92.00 296 THR A N 1
ATOM 2329 C CA . THR A 1 296 ? 29.948 -14.792 -7.111 1.00 92.00 296 THR A CA 1
ATOM 2330 C C . THR A 1 296 ? 28.879 -13.714 -6.987 1.00 92.00 296 THR A C 1
ATOM 2332 O O . THR A 1 296 ? 29.180 -12.538 -7.150 1.00 92.00 296 THR A O 1
ATOM 2335 N N . ASP A 1 297 ? 27.631 -14.103 -6.717 1.00 90.25 297 ASP A N 1
ATOM 2336 C CA . ASP A 1 297 ? 26.519 -13.183 -6.494 1.00 90.25 297 ASP A CA 1
ATOM 2337 C C . ASP A 1 297 ? 25.477 -13.797 -5.551 1.00 90.25 297 ASP A C 1
ATOM 2339 O O . ASP A 1 297 ? 25.205 -14.999 -5.620 1.00 90.25 297 ASP A O 1
ATOM 2343 N N . PHE A 1 298 ? 24.871 -12.987 -4.681 1.00 90.62 298 PHE A N 1
ATOM 2344 C CA . PHE A 1 298 ? 23.854 -13.464 -3.742 1.00 90.62 298 PHE A CA 1
ATOM 2345 C C . PHE A 1 298 ? 22.611 -14.057 -4.429 1.00 90.62 298 PHE A C 1
ATOM 2347 O O . PHE A 1 298 ? 21.979 -14.923 -3.832 1.00 90.62 298 PHE A O 1
ATOM 2354 N N . ALA A 1 299 ? 22.324 -13.735 -5.695 1.00 89.25 299 ALA A N 1
ATOM 2355 C CA . ALA A 1 299 ? 21.286 -14.406 -6.485 1.00 89.25 299 ALA A CA 1
ATOM 2356 C C . ALA A 1 299 ? 21.497 -15.932 -6.594 1.00 89.25 299 ALA A C 1
ATOM 2358 O O . ALA A 1 299 ? 20.540 -16.697 -6.688 1.00 89.25 299 ALA A O 1
ATOM 2359 N N . GLN A 1 300 ? 22.746 -16.411 -6.519 1.00 90.19 300 GLN A N 1
ATOM 2360 C CA . GLN A 1 300 ? 23.071 -17.844 -6.557 1.00 90.19 300 GLN A CA 1
ATOM 2361 C C . GLN A 1 300 ? 22.716 -18.574 -5.250 1.00 90.19 300 GLN A C 1
ATOM 2363 O O . GLN A 1 300 ? 22.766 -19.805 -5.192 1.00 90.19 300 GLN A O 1
ATOM 2368 N N . ARG A 1 301 ? 22.353 -17.839 -4.188 1.00 89.06 301 ARG A N 1
ATOM 2369 C CA . ARG A 1 301 ? 21.938 -18.402 -2.893 1.00 89.06 301 ARG A CA 1
ATOM 2370 C C . ARG A 1 301 ? 20.480 -18.857 -2.864 1.00 89.06 301 ARG A C 1
ATOM 2372 O O . ARG A 1 301 ? 20.065 -19.378 -1.829 1.00 89.06 301 ARG A O 1
ATOM 2379 N N . ARG A 1 302 ? 19.796 -18.787 -4.012 1.00 82.88 302 ARG A N 1
ATOM 2380 C CA . ARG A 1 302 ? 18.386 -19.128 -4.221 1.00 82.88 302 ARG A CA 1
ATOM 2381 C C . ARG A 1 302 ? 17.414 -18.194 -3.500 1.00 82.88 302 ARG A C 1
ATOM 2383 O O . ARG A 1 302 ? 17.819 -17.412 -2.642 1.00 82.88 302 ARG A O 1
ATOM 2390 N N . GLY A 1 303 ? 16.135 -18.299 -3.848 1.00 84.06 303 GLY A N 1
ATOM 2391 C CA . GLY A 1 303 ? 15.071 -17.445 -3.316 1.00 84.06 303 GLY A CA 1
ATOM 2392 C C . GLY A 1 303 ? 15.055 -16.053 -3.952 1.00 84.06 303 GLY A C 1
ATOM 2393 O O . GLY A 1 303 ? 15.745 -15.803 -4.943 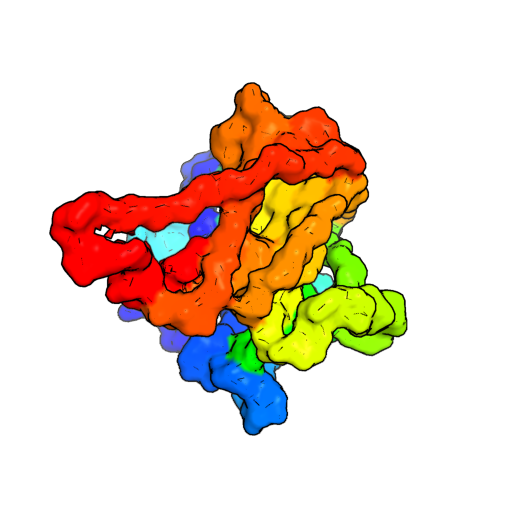1.00 84.06 303 GLY A O 1
ATOM 2394 N N . SER A 1 304 ? 14.250 -15.149 -3.394 1.00 83.75 304 SER A N 1
ATOM 2395 C CA . SER A 1 304 ? 14.163 -13.759 -3.853 1.00 83.75 304 SER A CA 1
ATOM 2396 C C . SER A 1 304 ? 15.408 -12.968 -3.445 1.00 83.75 304 SER A C 1
ATOM 2398 O O . SER A 1 304 ? 15.659 -12.762 -2.257 1.00 83.75 304 SER A O 1
ATOM 2400 N N . PHE A 1 305 ? 16.169 -12.493 -4.431 1.00 85.00 305 PHE A N 1
ATOM 2401 C CA . PHE A 1 305 ? 17.268 -11.551 -4.236 1.00 85.00 305 PHE A CA 1
ATOM 2402 C C . PHE A 1 305 ? 17.216 -10.464 -5.297 1.00 85.00 305 PHE A C 1
ATOM 2404 O O . PHE A 1 305 ? 17.160 -10.755 -6.493 1.00 85.00 305 PHE A O 1
ATOM 2411 N N . GLY A 1 306 ? 17.300 -9.223 -4.842 1.00 73.31 306 GLY A N 1
ATOM 2412 C CA . GLY A 1 306 ? 17.374 -8.050 -5.683 1.00 73.31 306 GLY A CA 1
ATOM 2413 C C . GLY A 1 306 ? 16.731 -6.865 -5.027 1.00 73.31 306 GLY A C 1
ATOM 2414 O O . GLY A 1 306 ? 16.529 -6.891 -3.792 1.00 73.31 306 GLY A O 1
#

Sequence (306 aa):
DPYPEGDMFGAASIQWNKDLEKYIMVQAFEIRRFGLLSDKRQEPDKVGMIRNANHLKGFKVYEMNGPLPDDWVLLAERTTDYEHPDAPIGQQQGSGVRDIPAYYGGQYMFVAAAPSAEYSLTEYPNDLYSAGYQAWNMSDPSDPKFLSQFNVPGQKLGDPEDEAVFKANPRAGNRTSWFGARMSIFMPKPVEEGGKYGYAAMGGLGFYVLDISDPPNIKMLSHLDFPPSVAGTEGDFINVTQVEETGVVYYSGYPLNEDGWEPYKDIYMIDVSHPEAPKILGTLPRPVPPEDALFTDFAQRRGSFG

Secondary structure (DSSP, 8-state):
--SPTT-----EEEEEETTTTEEEEEEEEB---TTT-S-TTT-HHHHHHHHT-SS-SEEEEEEESSSSGGGEEEEEEEES-TTSTTPPTTT--S-B-EEEEEE-SSSEEEEEE--STT------TT-----EEEEEE-SSTTS-EEEEEE--TT--TT-HHHHHHHHHSTTTTSS-B-BS-SS--B-SS-GGGT--EEEEE-BTT-EEEEE-SSGGG-EEEEEE------SBEEEEEEE-TTHHHHSEEEEEEE--S-TT-S-----EEEE-SSTTS-EEEEEPPPPPPPTT-S-SSGGGG-S---

Radius of gyration: 19.51 Å; chains: 1; bounding box: 59×44×50 Å

pLDDT: mean 94.11, std 7.32, range [45.97, 98.88]

Foldseek 3Di:
DLDDVLEDFAAWDWAQAPVVRFIKIKTWDWFDLPPQFDACVVCVVSVLCSQQPQYAQAIWMWTAPDPDPVRIDTQDDFHLLLVCGPQDRRRFAWTGFFHYWQDHNDFKIKTWIDNHQQQALFLAGRDRGQTFMWMWTVNPVSDIHTQDTDDDALGGHPDPRSVVVSVPQPQPPLSAWGFHARGTWAWLDDLVVVTFWTWTFTFQQFIWIWGCNPVSDIDTLDGDHDDDFGHAGLWYDKAPPCCVPPQWIWTGTWHPDKLPPGGAHFTWIWRCVPVNDIDTPDTDDQDADDPPDPDGHCSNVIDIDD